Protein AF-A0AAD9MH66-F1 (afdb_monomer_lite)

Organism: Prototheca wickerhamii (NCBI:txid3111)

Foldseek 3Di:
DDDDDDDDDDDDDDDPDPPPPPPPPDDDDDPVLAPCPDPCNVDVVVVDDHPVSRVVVVVVVVPDDDDDDDDDDDDDDDPDPPDPPDPPPDVLVVLQVVQADPQLAGEDLVCLVSLLVLLVPPPDPVSLVSSLVRLLRYDQSSLASNLVVVSVQSLLVQLLVCVVVLVAVSLVSSLSSLVSHPHAPVNVVVGCNLVSLVVQLVDPSYDVVSNVSSVVSNVVVVVRVVVPDDDPPPPVVVVVVVVVDPDDPPPPVVVPVPPD

Secondary structure (DSSP, 8-state):
------------------------SS----STT--SSSHHHH-GGG----HHHHHHHHHHHTS--------------PPP----------HHHHHHHTT--TTSS---GGGHHHHHHHHHH--SHHHHHHHHHHHHHS-HHHHHHHHHTTHHHHHHHHHHHHHHTT-HHHHHHHHHHHHHS---HHHHHHSSHHHHHHHHTT-TTS-HHHHHHHHHHHHHHHHHHHTTSPPPPTTHHHHHHHTTS-TT-TTTSTTTTT--

Sequence (260 aa):
MGQRSASPSDSDQEGSRPTKKRTSSFPRISRSERCGECVNCLNPQRKKACLKARSRLAALQGGEAAGQADGEVASAAAPTPVAPAAPQPDPFVGTLQTILSGSGGVTSERHAPSLLRLLQTASTLAHRSALLTVLQLSVPAVLQAVVRGGGANHLEKWLAEAVAGVRQRLVTKLLAVLARMPITLSTLRSTELGKVVGRLRKNAAFEPAVHESAKSLVAAWKLMVDASAPPAPYVDIIERFCSSIGAGCFAQCAAWCTTH

InterPro domains:
  IPR017923 Transcription factor IIS, N-terminal [PF08711] (173-225)
  IPR017923 Transcription factor IIS, N-terminal [PS51319] (153-228)
  IPR035441 TFIIS/LEDGF domain superfamily [G3DSA:1.20.930.10] (152-233)
  IPR035441 TFIIS/LEDGF domain superfamily [SSF47676] (143-231)

Radius of gyration: 35.49 Å; chains: 1; bounding box: 77×113×92 Å

pLDDT: mean 77.62, std 22.57, range [31.73, 98.5]

Structure (mmCIF, N/CA/C/O backbone):
data_AF-A0AAD9MH66-F1
#
_entry.id   A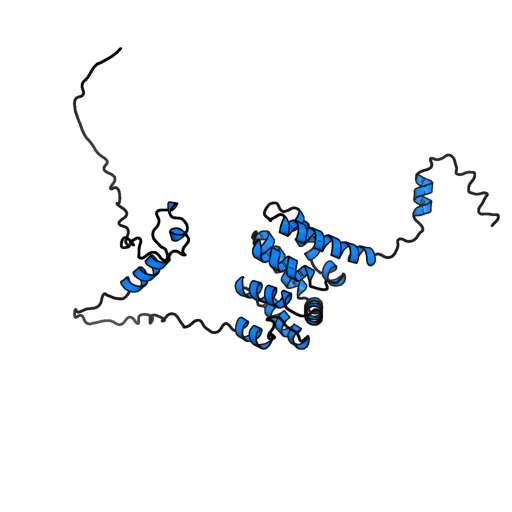F-A0AAD9MH66-F1
#
loop_
_atom_site.group_PDB
_atom_site.id
_atom_site.type_symbol
_atom_site.label_atom_id
_atom_site.label_alt_id
_atom_site.label_comp_id
_atom_site.label_asym_id
_atom_site.label_entity_id
_atom_site.label_seq_id
_atom_site.pdbx_PDB_ins_code
_atom_site.Cartn_x
_atom_site.Cartn_y
_atom_site.Cartn_z
_atom_site.occupancy
_atom_site.B_iso_or_equiv
_atom_site.auth_seq_id
_atom_site.auth_comp_id
_atom_site.auth_asym_id
_atom_site.auth_atom_id
_atom_site.pdbx_PDB_model_num
ATOM 1 N N . MET A 1 1 ? 43.255 64.545 -1.411 1.00 45.00 1 MET A N 1
ATOM 2 C CA . MET A 1 1 ? 43.155 65.501 -0.287 1.00 45.00 1 MET A CA 1
ATOM 3 C C . MET A 1 1 ? 42.014 66.453 -0.592 1.00 45.00 1 MET A C 1
ATOM 5 O O . MET A 1 1 ? 42.054 67.083 -1.636 1.00 45.00 1 MET A O 1
ATOM 9 N N . GLY A 1 2 ? 40.990 66.509 0.254 1.00 37.12 2 GLY A N 1
ATOM 10 C CA . GLY A 1 2 ? 39.846 67.397 0.051 1.00 37.12 2 GLY A CA 1
ATOM 11 C C . GLY A 1 2 ? 38.952 67.408 1.282 1.00 37.12 2 GLY A C 1
ATOM 12 O O . GLY A 1 2 ? 38.046 66.594 1.394 1.00 37.12 2 GLY A O 1
ATOM 13 N N . GLN A 1 3 ? 39.262 68.298 2.223 1.00 42.78 3 GLN A N 1
ATOM 14 C CA . GLN A 1 3 ? 38.328 68.737 3.257 1.00 42.78 3 GLN A CA 1
ATOM 15 C C . GLN A 1 3 ? 37.413 69.809 2.654 1.00 42.78 3 GLN A C 1
ATOM 17 O O . GLN A 1 3 ? 37.920 70.678 1.944 1.00 42.78 3 GLN A O 1
ATOM 22 N N . ARG A 1 4 ? 36.124 69.823 3.018 1.00 33.69 4 ARG A N 1
ATOM 23 C CA . ARG A 1 4 ? 35.460 71.021 3.563 1.00 33.69 4 ARG A CA 1
ATOM 24 C C . ARG A 1 4 ? 34.041 70.729 4.051 1.00 33.69 4 ARG A C 1
ATOM 26 O O . ARG A 1 4 ? 33.312 69.919 3.493 1.00 33.69 4 ARG A O 1
ATOM 33 N N . SER A 1 5 ? 33.750 71.405 5.149 1.00 44.03 5 SER A N 1
ATOM 34 C CA . SER A 1 5 ? 32.593 71.330 6.028 1.00 44.03 5 SER A CA 1
ATOM 35 C C . SER A 1 5 ? 31.357 72.079 5.511 1.00 44.03 5 SER A C 1
ATOM 37 O O . SER A 1 5 ? 31.462 72.895 4.599 1.00 44.03 5 SER A O 1
ATOM 39 N N . ALA A 1 6 ? 30.275 71.890 6.279 1.00 33.88 6 ALA A N 1
ATOM 40 C CA . ALA A 1 6 ? 29.158 72.803 6.568 1.00 33.88 6 ALA A CA 1
ATOM 41 C C . ALA A 1 6 ? 27.837 72.593 5.801 1.00 33.88 6 ALA A C 1
ATOM 43 O O . ALA A 1 6 ? 27.701 72.911 4.626 1.00 33.88 6 ALA A O 1
ATOM 44 N N . SER A 1 7 ? 26.837 72.123 6.557 1.00 39.25 7 SER A N 1
ATOM 45 C CA . SER A 1 7 ? 25.407 72.426 6.380 1.00 39.25 7 SER A CA 1
ATOM 46 C C . SER A 1 7 ? 25.141 73.916 6.667 1.00 39.25 7 SER A C 1
ATOM 48 O O . SER A 1 7 ? 25.956 74.533 7.362 1.00 39.25 7 SER A O 1
ATOM 50 N N . PRO A 1 8 ? 24.024 74.503 6.187 1.00 46.34 8 PRO A N 1
ATOM 51 C CA . PRO A 1 8 ? 22.792 74.488 7.002 1.00 46.34 8 PRO A CA 1
ATOM 52 C C . PRO A 1 8 ? 21.449 74.507 6.219 1.00 46.34 8 PRO A C 1
ATOM 54 O O . PRO A 1 8 ? 21.434 74.887 5.057 1.00 46.34 8 PRO A O 1
ATOM 57 N N . SER A 1 9 ? 20.366 74.122 6.927 1.00 36.19 9 SER A N 1
ATOM 58 C CA . SER A 1 9 ? 18.991 74.701 6.949 1.00 36.19 9 SER A CA 1
ATOM 59 C C . SER A 1 9 ? 18.214 74.889 5.625 1.00 36.19 9 SER A C 1
ATOM 61 O O . SER A 1 9 ? 18.760 75.379 4.655 1.00 36.19 9 SER A O 1
ATOM 63 N N . ASP A 1 10 ? 16.910 74.654 5.470 1.00 33.81 10 ASP A N 1
ATOM 64 C CA . ASP A 1 10 ? 15.747 74.344 6.316 1.00 33.81 10 ASP A CA 1
ATOM 65 C C . ASP A 1 10 ? 14.559 74.078 5.339 1.00 33.81 10 ASP A C 1
ATOM 67 O O . ASP A 1 10 ? 14.721 74.242 4.128 1.00 33.81 10 ASP A O 1
ATOM 71 N N . SER A 1 11 ? 13.379 73.745 5.873 1.00 38.03 11 SER A N 1
ATOM 72 C CA . SER A 1 11 ? 12.045 73.860 5.251 1.00 38.03 11 SER A CA 1
ATOM 73 C C . SER A 1 11 ? 11.421 72.597 4.628 1.00 38.03 11 SER A C 1
ATOM 75 O O . SER A 1 11 ? 11.428 72.369 3.423 1.00 38.03 11 SER A O 1
ATOM 77 N N . ASP A 1 12 ? 10.847 71.808 5.541 1.00 36.88 12 ASP A N 1
ATOM 78 C CA . ASP A 1 12 ? 9.400 71.565 5.690 1.00 36.88 12 ASP A CA 1
ATOM 79 C C . ASP A 1 12 ? 8.555 70.811 4.643 1.00 36.88 12 ASP A C 1
ATOM 81 O O . ASP A 1 12 ? 8.601 71.041 3.439 1.00 36.88 12 ASP A O 1
ATOM 85 N N . GLN A 1 13 ? 7.628 70.035 5.231 1.00 42.72 13 GLN A N 1
ATOM 86 C CA . GLN A 1 13 ? 6.416 69.396 4.692 1.00 42.72 13 GLN A CA 1
ATOM 87 C C . GLN A 1 13 ? 6.596 68.117 3.862 1.00 42.72 13 GLN A C 1
ATOM 89 O O . GLN A 1 13 ? 7.453 67.997 3.003 1.00 42.72 13 GLN A O 1
ATOM 94 N N . GLU A 1 14 ? 5.752 67.097 3.964 1.00 37.72 14 GLU A N 1
ATOM 95 C CA . GLU A 1 14 ? 4.670 66.725 4.880 1.00 37.72 14 GLU A CA 1
ATOM 96 C C . GLU A 1 14 ? 4.330 65.297 4.420 1.00 37.72 14 GLU A C 1
ATOM 98 O O . GLU A 1 14 ? 4.110 65.052 3.233 1.00 37.72 14 GLU A O 1
ATOM 103 N N . GLY A 1 15 ? 4.348 64.316 5.320 1.00 36.22 15 GLY A N 1
ATOM 104 C CA . GLY A 1 15 ? 4.050 62.939 4.925 1.00 36.22 15 GLY A CA 1
ATOM 105 C C . GLY A 1 15 ? 4.382 61.883 5.966 1.00 36.22 15 GLY A C 1
ATOM 106 O O . GLY A 1 15 ? 4.839 60.795 5.610 1.00 36.22 15 GLY A O 1
ATOM 107 N N . SER A 1 16 ? 4.168 62.176 7.251 1.00 40.84 16 SER A N 1
ATOM 108 C CA . SER A 1 16 ? 4.244 61.171 8.316 1.00 40.84 16 SER A CA 1
ATOM 109 C C . SER A 1 16 ? 3.171 60.101 8.104 1.00 40.84 16 SER A C 1
ATOM 111 O O . SER A 1 16 ? 2.066 60.171 8.637 1.00 40.84 16 SER A O 1
ATOM 113 N N . ARG A 1 17 ? 3.496 59.062 7.325 1.00 49.12 17 ARG A N 1
ATOM 114 C CA . ARG A 1 17 ? 2.746 57.803 7.341 1.00 49.12 17 ARG A CA 1
ATOM 115 C C . ARG A 1 17 ? 2.862 57.222 8.751 1.00 49.12 17 ARG A C 1
ATOM 117 O O . ARG A 1 17 ? 3.983 56.938 9.179 1.00 49.12 17 ARG A O 1
ATOM 124 N N . PRO A 1 18 ? 1.751 56.980 9.468 1.00 45.00 18 PRO A N 1
ATOM 125 C CA . PRO A 1 18 ? 1.818 56.342 10.769 1.00 45.00 18 PRO A CA 1
ATOM 126 C C . PRO A 1 18 ? 2.385 54.935 10.576 1.00 45.00 18 PRO A C 1
ATOM 128 O O . PRO A 1 18 ? 1.736 54.039 10.026 1.00 45.00 18 PRO A O 1
ATOM 131 N N . THR A 1 19 ? 3.627 54.731 11.013 1.00 50.88 19 THR A N 1
ATOM 132 C CA . THR A 1 19 ? 4.203 53.400 11.158 1.00 50.88 19 THR A CA 1
ATOM 133 C C . THR A 1 19 ? 3.403 52.711 12.251 1.00 50.88 19 THR A C 1
ATOM 135 O O . THR A 1 19 ? 3.636 52.905 13.442 1.00 50.88 19 THR A O 1
ATOM 138 N N . LYS A 1 20 ? 2.397 51.930 11.839 1.00 53.31 20 LYS A N 1
ATOM 139 C CA . LYS A 1 20 ? 1.625 51.058 12.725 1.00 53.31 20 LYS A CA 1
ATOM 140 C C . LYS A 1 20 ? 2.616 50.121 13.415 1.00 53.31 20 LYS A C 1
ATOM 142 O O . LYS A 1 20 ? 2.977 49.078 12.867 1.00 53.31 20 LYS A O 1
ATOM 147 N N . LYS A 1 21 ? 3.084 50.504 14.609 1.00 51.59 21 LYS A N 1
ATOM 148 C CA . LYS A 1 21 ? 3.777 49.608 15.534 1.00 51.59 21 LYS A CA 1
ATOM 149 C C . LYS A 1 21 ? 2.823 48.440 15.727 1.00 51.59 21 LYS A C 1
ATOM 151 O O . LYS A 1 21 ? 1.772 48.603 16.335 1.00 51.59 21 LYS A O 1
ATOM 156 N N . ARG A 1 22 ? 3.150 47.288 15.133 1.00 55.91 22 ARG A N 1
ATOM 157 C CA . ARG A 1 22 ? 2.421 46.036 15.347 1.00 55.91 22 ARG A CA 1
ATOM 158 C C . ARG A 1 22 ? 2.585 45.688 16.818 1.00 55.91 22 ARG A C 1
ATOM 160 O O . ARG A 1 22 ? 3.537 45.007 17.188 1.00 55.91 22 ARG A O 1
ATOM 167 N N . THR A 1 23 ? 1.683 46.193 17.646 1.00 50.62 23 THR A N 1
ATOM 168 C CA . THR A 1 23 ? 1.491 45.751 19.016 1.00 50.62 23 THR A CA 1
ATOM 169 C C . THR A 1 23 ? 1.223 44.260 18.930 1.00 50.62 23 THR A C 1
ATOM 171 O O . THR A 1 23 ? 0.213 43.807 18.389 1.00 50.62 23 THR A O 1
ATOM 174 N N . SER A 1 24 ? 2.203 43.458 19.347 1.00 58.41 24 SER A N 1
ATOM 175 C CA . SER A 1 24 ? 2.002 42.025 19.440 1.00 58.41 24 SER A CA 1
ATOM 176 C C . SER A 1 24 ? 0.966 41.819 20.531 1.00 58.41 24 SER A C 1
ATOM 178 O O . SER A 1 24 ? 1.279 41.979 21.705 1.00 58.41 24 SER A O 1
ATOM 180 N N . SER A 1 25 ? -0.249 41.446 20.136 1.00 61.84 25 SER A N 1
ATOM 181 C CA . SER A 1 25 ? -1.378 41.149 21.029 1.00 61.84 25 SER A CA 1
ATOM 182 C C . SER A 1 25 ? -1.106 40.015 22.032 1.00 61.84 25 SER A C 1
ATOM 184 O O . SER A 1 25 ? -2.000 39.601 22.755 1.00 61.84 25 SER A O 1
ATOM 186 N N . PHE A 1 26 ? 0.116 39.478 22.049 1.00 60.44 26 PHE A N 1
ATOM 187 C CA . PHE A 1 26 ? 0.537 38.369 22.882 1.00 60.44 26 PHE A CA 1
ATOM 188 C C . PHE A 1 26 ? 1.694 38.803 23.785 1.00 60.44 26 PHE A C 1
ATOM 190 O O . PHE A 1 26 ? 2.673 39.360 23.270 1.00 60.44 26 PHE A O 1
ATOM 197 N N . PRO A 1 27 ? 1.620 38.496 25.091 1.00 71.44 27 PRO A N 1
ATOM 198 C CA . PRO A 1 27 ? 2.716 38.693 26.028 1.00 71.44 27 PRO A CA 1
ATOM 199 C C . PRO A 1 27 ? 4.022 38.057 25.538 1.00 71.44 27 PRO A C 1
ATOM 201 O O . PRO A 1 27 ? 4.036 37.031 24.845 1.00 71.44 27 PRO A O 1
ATOM 204 N N . ARG A 1 28 ? 5.149 38.677 25.892 1.00 75.75 28 ARG A N 1
ATOM 205 C CA . ARG A 1 28 ? 6.478 38.202 25.502 1.00 75.75 28 ARG A CA 1
ATOM 206 C C . ARG A 1 28 ? 6.828 36.936 26.290 1.00 75.75 28 ARG A C 1
ATOM 208 O O . ARG A 1 28 ? 7.219 37.023 27.443 1.00 75.75 28 ARG A O 1
ATOM 215 N N . ILE A 1 29 ? 6.740 35.778 25.635 1.00 79.69 29 ILE A N 1
ATOM 216 C CA . ILE A 1 29 ? 7.087 34.472 26.223 1.00 79.69 29 ILE A CA 1
ATOM 217 C C . ILE A 1 29 ? 8.590 34.416 26.534 1.00 79.69 29 ILE A C 1
ATOM 219 O O . ILE A 1 29 ? 9.429 34.571 25.628 1.00 79.69 29 ILE A O 1
ATOM 223 N N . SER A 1 30 ? 8.922 34.176 27.803 1.00 79.19 30 SER A N 1
ATOM 224 C CA . SER A 1 30 ? 10.301 34.065 28.290 1.00 79.19 30 SER A CA 1
ATOM 225 C C . SER A 1 30 ? 10.981 32.784 27.768 1.00 79.19 30 SER A C 1
ATOM 227 O O . SER A 1 30 ? 10.393 31.997 27.021 1.00 79.19 30 SER A O 1
ATOM 229 N N . ARG A 1 31 ? 12.275 32.572 28.050 1.00 75.88 31 ARG A N 1
ATOM 230 C CA . ARG A 1 31 ? 12.994 31.373 27.564 1.00 75.88 31 ARG A CA 1
ATOM 231 C C . ARG A 1 31 ? 12.586 30.107 28.327 1.00 75.88 31 ARG A C 1
ATOM 233 O O . ARG A 1 31 ? 12.516 29.053 27.702 1.00 75.88 31 ARG A O 1
ATOM 240 N N . SER A 1 32 ? 12.294 30.231 29.620 1.00 78.94 32 SER A N 1
ATOM 241 C CA . SER A 1 32 ? 11.861 29.145 30.509 1.00 78.94 32 SER A CA 1
ATOM 242 C C . SER A 1 32 ? 10.459 28.624 30.181 1.00 78.94 32 SER A C 1
ATOM 244 O O . SER A 1 32 ? 10.181 27.449 30.372 1.00 78.94 32 SER A O 1
ATOM 246 N N . GLU A 1 33 ? 9.591 29.451 29.600 1.00 78.62 33 GLU A N 1
ATOM 247 C CA . GLU A 1 33 ? 8.211 29.081 29.230 1.00 78.62 33 GLU A CA 1
ATOM 248 C C . GLU A 1 33 ? 8.094 28.381 27.861 1.00 78.62 33 GLU A C 1
ATOM 250 O O . GLU A 1 33 ? 7.000 28.121 27.343 1.00 78.62 33 GLU A O 1
ATOM 255 N N . ARG A 1 34 ? 9.223 28.096 27.208 1.00 85.69 34 ARG A N 1
ATOM 256 C CA . ARG A 1 34 ? 9.246 27.474 25.881 1.00 85.69 34 ARG A CA 1
ATOM 257 C C . ARG A 1 34 ? 9.134 25.963 26.002 1.00 85.69 34 ARG A C 1
ATOM 259 O O . ARG A 1 34 ? 9.791 25.340 26.817 1.00 85.69 34 ARG A O 1
ATOM 266 N N . CYS A 1 35 ? 8.366 25.357 25.102 1.00 87.25 35 CYS A N 1
ATOM 267 C CA . CYS A 1 35 ? 8.113 23.916 25.138 1.00 87.25 35 CYS A CA 1
ATOM 268 C C . CYS A 1 35 ? 9.275 23.030 24.662 1.00 87.25 35 CYS A C 1
ATOM 270 O O . CYS A 1 35 ? 9.144 21.819 24.732 1.00 87.25 35 CYS A O 1
ATOM 272 N N . GLY A 1 36 ? 10.340 23.588 24.076 1.00 84.81 36 GLY A N 1
ATOM 273 C CA . GLY A 1 36 ? 11.461 22.815 23.515 1.00 84.81 36 GLY A CA 1
ATOM 274 C C . GLY A 1 36 ? 11.155 22.022 22.233 1.00 84.81 36 GLY A C 1
ATOM 275 O O . GLY A 1 36 ? 12.045 21.832 21.420 1.00 84.81 36 GLY A O 1
ATOM 276 N N . GLU A 1 37 ? 9.899 21.647 21.986 1.00 86.94 37 GLU A N 1
ATOM 277 C CA . GLU A 1 37 ? 9.534 20.653 20.962 1.00 86.94 37 GLU A CA 1
ATOM 278 C C . GLU A 1 37 ? 8.905 21.230 19.684 1.00 86.94 37 GLU A C 1
ATOM 280 O O . GLU A 1 37 ? 8.797 20.544 18.671 1.00 86.94 37 GLU A O 1
ATOM 285 N N . CYS A 1 38 ? 8.413 22.473 19.699 1.00 88.25 38 CYS A N 1
ATOM 286 C CA . CYS A 1 38 ? 7.754 23.038 18.515 1.00 88.25 38 CYS A CA 1
ATOM 287 C C . CYS A 1 38 ? 8.767 23.516 17.461 1.00 88.25 38 CYS A C 1
ATOM 289 O O . CYS A 1 38 ? 9.896 23.863 17.793 1.00 88.25 38 CYS A O 1
ATOM 291 N N . VAL A 1 39 ? 8.335 23.660 16.202 1.00 86.94 39 VAL A N 1
ATOM 292 C CA . VAL A 1 39 ? 9.181 24.123 15.077 1.00 86.94 39 VAL A CA 1
ATOM 293 C C . VAL A 1 39 ? 9.903 25.453 15.368 1.00 86.94 39 VAL A C 1
ATOM 295 O O . VAL A 1 39 ? 11.026 25.656 14.914 1.00 86.94 39 VAL A O 1
ATOM 298 N N . ASN A 1 40 ? 9.299 26.351 16.157 1.00 86.75 40 ASN A N 1
ATOM 299 C CA . ASN A 1 40 ? 9.925 27.622 16.555 1.00 86.75 40 ASN A CA 1
ATOM 300 C C . ASN A 1 40 ? 10.914 27.478 17.730 1.00 86.75 40 ASN A C 1
ATOM 302 O O . ASN A 1 40 ? 11.764 28.342 17.914 1.00 86.75 40 ASN A O 1
ATOM 306 N N . CYS A 1 41 ? 10.796 26.421 18.538 1.00 84.56 41 CYS A N 1
ATOM 307 C CA . CYS A 1 41 ? 11.729 26.102 19.623 1.00 84.56 41 CYS A CA 1
ATOM 308 C C . CYS A 1 41 ? 12.926 25.292 19.116 1.00 84.56 41 CYS A C 1
ATOM 310 O O . CYS A 1 41 ? 14.047 25.570 19.524 1.00 84.56 41 CYS A O 1
ATOM 312 N N . LEU A 1 42 ? 12.689 24.366 18.184 1.00 86.81 42 LEU A N 1
ATOM 313 C CA . LEU A 1 42 ? 13.720 23.557 17.530 1.00 86.81 42 LEU A CA 1
ATOM 314 C C . LEU A 1 42 ? 14.591 24.370 16.559 1.00 86.81 42 LEU A C 1
ATOM 316 O O . LEU A 1 42 ? 15.666 23.923 16.176 1.00 86.81 42 LEU A O 1
ATOM 320 N N . ASN A 1 43 ? 14.144 25.565 16.156 1.00 81.44 43 ASN A N 1
ATOM 321 C CA . ASN A 1 43 ? 14.892 26.450 15.269 1.00 81.44 43 ASN A CA 1
ATOM 322 C C . ASN A 1 43 ? 14.981 27.885 15.843 1.00 81.44 43 ASN A C 1
ATOM 324 O O . ASN A 1 43 ? 14.126 28.730 15.542 1.00 81.44 43 ASN A O 1
ATOM 328 N N . PRO A 1 44 ? 16.020 28.189 16.650 1.00 71.31 44 PRO A N 1
ATOM 329 C CA . PRO A 1 44 ? 16.165 29.477 17.333 1.00 71.31 44 PRO A CA 1
ATOM 330 C C . PRO A 1 44 ? 16.428 30.664 16.389 1.00 71.31 44 PRO A C 1
ATOM 332 O O . PRO A 1 44 ? 16.181 31.809 16.774 1.00 71.31 44 PRO A O 1
ATOM 335 N N . GLN A 1 45 ? 16.843 30.428 15.138 1.00 73.81 45 GLN A N 1
ATOM 336 C CA . GLN A 1 45 ? 17.063 31.494 14.151 1.00 73.81 45 GLN A CA 1
ATOM 337 C C . GLN A 1 45 ? 15.761 32.147 13.669 1.00 73.81 45 GLN A C 1
ATOM 339 O O . GLN A 1 45 ? 15.776 33.282 13.194 1.00 73.81 45 GLN A O 1
ATOM 344 N N . ARG A 1 46 ? 14.606 31.485 13.835 1.00 74.69 46 ARG A N 1
ATOM 345 C CA . ARG A 1 46 ? 13.315 31.997 13.348 1.00 74.69 46 ARG A CA 1
ATOM 346 C C . ARG A 1 46 ? 12.783 33.202 14.130 1.00 74.69 46 ARG A C 1
ATOM 348 O O . ARG A 1 46 ? 11.786 33.766 13.694 1.00 74.69 46 ARG A O 1
ATOM 355 N N . LYS A 1 47 ? 13.399 33.586 15.265 1.00 71.69 47 LYS A N 1
ATOM 356 C CA . LYS A 1 47 ? 13.018 34.730 16.136 1.00 71.69 47 LYS A CA 1
ATOM 357 C C . LYS A 1 47 ? 11.499 34.843 16.403 1.00 71.69 47 LYS A C 1
ATOM 359 O O . LYS A 1 47 ? 10.983 35.924 16.672 1.00 71.69 47 LYS A O 1
ATOM 364 N N . LYS A 1 48 ? 10.770 33.721 16.340 1.00 81.75 48 LYS A N 1
ATOM 365 C CA . LYS A 1 48 ? 9.319 33.620 16.557 1.00 81.75 48 LYS A CA 1
ATOM 366 C C . LYS A 1 48 ? 9.036 33.021 17.933 1.00 81.75 48 LYS A C 1
ATOM 368 O O . LYS A 1 48 ? 9.800 32.199 18.436 1.00 81.75 48 LYS A O 1
ATOM 373 N N . ALA A 1 49 ? 7.923 33.430 18.537 1.00 81.19 49 ALA A N 1
ATOM 374 C CA . ALA A 1 49 ? 7.487 32.914 19.831 1.00 81.19 49 ALA A CA 1
ATOM 375 C C . ALA A 1 49 ? 7.067 31.430 19.757 1.00 81.19 49 ALA A C 1
ATOM 377 O O . ALA A 1 49 ? 6.686 30.921 18.696 1.00 81.19 49 ALA A O 1
ATOM 378 N N . CYS A 1 50 ? 7.139 30.739 20.897 1.00 86.75 50 CYS A N 1
ATOM 379 C CA . CYS A 1 50 ? 6.764 29.331 21.042 1.00 86.75 50 CYS A CA 1
ATOM 380 C C . CYS A 1 50 ? 5.281 29.118 20.691 1.00 86.75 50 CYS A C 1
ATOM 382 O O . CYS A 1 50 ? 4.409 29.764 21.269 1.00 86.75 50 CYS A O 1
ATOM 384 N N . LEU A 1 51 ? 4.987 28.197 19.765 1.00 85.50 51 LEU A N 1
ATOM 385 C CA . LEU A 1 51 ? 3.616 27.954 19.294 1.00 85.50 51 LEU A CA 1
ATOM 386 C C . LEU A 1 51 ? 2.732 27.366 20.398 1.00 85.50 51 LEU A C 1
ATOM 388 O O . LEU A 1 51 ? 1.642 27.873 20.633 1.00 85.50 51 LEU A O 1
ATOM 392 N N . LYS A 1 52 ? 3.239 26.366 21.131 1.00 86.88 52 LYS A N 1
ATOM 393 C CA . LYS A 1 52 ? 2.497 25.736 22.235 1.00 86.88 52 LYS A CA 1
ATOM 394 C C . LYS A 1 52 ? 2.198 26.727 23.368 1.00 86.88 52 LYS A C 1
ATOM 396 O O . LYS A 1 52 ? 1.107 26.707 23.921 1.00 86.88 52 LYS A O 1
ATOM 401 N N . ALA A 1 53 ? 3.137 27.619 23.689 1.00 84.69 53 ALA A N 1
ATOM 402 C CA . ALA A 1 53 ? 2.927 28.637 24.720 1.00 84.69 53 ALA A CA 1
ATOM 403 C C . ALA A 1 53 ? 1.885 29.685 24.291 1.00 84.69 53 ALA A C 1
ATOM 405 O O . ALA A 1 53 ? 1.059 30.082 25.105 1.00 84.69 53 ALA A O 1
ATOM 406 N N . ARG A 1 54 ? 1.846 30.069 23.003 1.00 82.88 54 ARG A N 1
ATOM 407 C CA . ARG A 1 54 ? 0.772 30.934 22.479 1.00 82.88 54 ARG A CA 1
ATOM 408 C C . ARG A 1 54 ? -0.599 30.277 22.597 1.00 82.88 54 ARG A C 1
ATOM 410 O O . ARG A 1 54 ? -1.540 30.959 22.972 1.00 82.88 54 ARG A O 1
ATOM 417 N N . SER A 1 55 ? -0.706 28.976 22.322 1.00 82.88 55 SER A N 1
ATOM 418 C CA . SER A 1 55 ? -1.963 28.239 22.495 1.00 82.88 55 SER A CA 1
ATOM 419 C C . SER A 1 55 ? -2.423 28.207 23.956 1.00 82.88 55 SER A C 1
ATOM 421 O O . SER A 1 55 ? -3.604 28.394 24.213 1.00 82.88 55 SER A O 1
ATOM 423 N N . ARG A 1 56 ? -1.499 28.039 24.914 1.00 83.94 56 ARG A N 1
ATOM 424 C CA . ARG A 1 56 ? -1.816 28.075 26.355 1.00 83.94 56 ARG A CA 1
ATOM 425 C C . ARG A 1 56 ? -2.282 29.459 26.815 1.00 83.94 56 ARG A C 1
ATOM 427 O O . ARG A 1 56 ? -3.290 29.558 27.496 1.00 83.94 56 ARG A O 1
ATOM 434 N N . LEU A 1 57 ? -1.587 30.523 26.406 1.00 76.69 57 LEU A N 1
ATOM 435 C CA . LEU A 1 57 ? -1.970 31.895 26.762 1.00 76.69 57 LEU A CA 1
ATOM 436 C C . LEU A 1 57 ? -3.289 32.324 26.107 1.00 76.69 57 LEU A C 1
ATOM 438 O O . LEU A 1 57 ? -4.089 32.991 26.748 1.00 76.69 57 LEU A O 1
ATOM 442 N N . ALA A 1 58 ? -3.540 31.908 24.863 1.00 77.31 58 ALA A N 1
ATOM 443 C CA . ALA A 1 58 ? -4.814 32.162 24.193 1.00 77.31 58 ALA A CA 1
ATOM 444 C C . ALA A 1 58 ? -5.988 31.455 24.890 1.00 77.31 58 ALA A C 1
ATOM 446 O O . ALA A 1 58 ? -7.080 32.007 24.940 1.00 77.31 58 ALA A O 1
ATOM 447 N N . ALA A 1 59 ? -5.759 30.262 25.450 1.00 76.44 59 ALA A N 1
ATOM 448 C CA . ALA A 1 59 ? -6.771 29.543 26.220 1.00 76.44 59 ALA A CA 1
ATOM 449 C C . ALA A 1 59 ? -7.079 30.221 27.569 1.00 76.44 59 ALA A C 1
ATOM 451 O O . ALA A 1 59 ? -8.230 30.229 27.984 1.00 76.44 59 ALA A O 1
ATOM 452 N N . LEU A 1 60 ? -6.076 30.816 28.226 1.00 69.44 60 LEU A N 1
ATOM 453 C CA . LEU A 1 60 ? -6.254 31.520 29.504 1.00 69.44 60 LEU A CA 1
ATOM 454 C C . LEU A 1 60 ? -6.910 32.901 29.331 1.00 69.44 60 LEU A C 1
ATOM 456 O O . LEU A 1 60 ? -7.791 33.263 30.099 1.00 69.44 60 LEU A O 1
ATOM 460 N N . GLN A 1 61 ? -6.552 33.652 28.284 1.00 66.12 61 GLN A N 1
ATOM 461 C CA . GLN A 1 61 ? -7.120 34.987 28.029 1.00 66.12 61 GLN A CA 1
ATOM 462 C C . GLN A 1 61 ? -8.598 34.972 27.598 1.00 66.12 61 GLN A C 1
ATOM 464 O O . GLN A 1 61 ? -9.237 36.019 27.603 1.00 66.12 61 GLN A O 1
ATOM 469 N N . GLY A 1 62 ? -9.151 33.812 27.233 1.00 57.62 62 GLY A N 1
ATOM 470 C CA . GLY A 1 62 ? -10.574 33.657 26.914 1.00 57.62 62 GLY A CA 1
ATOM 471 C C . GLY A 1 62 ? -11.483 33.405 28.123 1.00 57.62 62 GLY A C 1
ATOM 472 O O . GLY A 1 62 ? -12.676 33.208 27.916 1.00 57.62 62 GLY A O 1
ATOM 473 N N . GLY A 1 63 ? -10.942 33.359 29.351 1.00 52.09 63 GLY A N 1
ATOM 474 C CA . GLY A 1 63 ? -11.667 32.913 30.550 1.00 52.09 63 GLY A CA 1
ATOM 475 C C . GLY A 1 63 ? -11.931 33.959 31.640 1.00 52.09 63 GLY A C 1
ATOM 476 O O . GLY A 1 63 ? -12.637 33.642 32.590 1.00 52.09 63 GLY A O 1
ATOM 477 N N . GLU A 1 64 ? -11.410 35.185 31.542 1.00 44.12 64 GLU A N 1
ATOM 478 C CA . GLU A 1 64 ? -11.484 36.169 32.638 1.00 44.12 64 GLU A CA 1
ATOM 479 C C . GLU A 1 64 ? -11.916 37.555 32.135 1.00 44.12 64 GLU A C 1
ATOM 481 O O . GLU A 1 64 ? -11.101 38.450 31.931 1.00 44.12 64 GLU A O 1
ATOM 486 N N . ALA A 1 65 ? -13.222 37.729 31.921 1.00 46.41 65 ALA A N 1
ATOM 487 C CA . ALA A 1 65 ? -13.876 39.039 31.855 1.00 46.41 65 ALA A CA 1
ATOM 488 C C . ALA A 1 65 ? -15.381 38.897 32.150 1.00 46.41 65 ALA A C 1
ATOM 490 O O . ALA A 1 65 ? -16.199 38.948 31.237 1.00 46.41 65 ALA A O 1
ATOM 491 N N . ALA A 1 66 ? -15.755 38.689 33.416 1.00 37.97 66 ALA A N 1
ATOM 492 C CA . ALA A 1 66 ? -17.131 38.906 33.873 1.00 37.97 66 ALA A CA 1
ATOM 493 C C . ALA A 1 66 ? -17.183 39.127 35.394 1.00 37.97 66 ALA A C 1
ATOM 495 O O . ALA A 1 66 ? -17.297 38.184 36.172 1.00 37.97 66 ALA A O 1
ATOM 496 N N . GLY A 1 67 ? -17.110 40.395 35.796 1.00 31.73 67 GLY A N 1
ATOM 497 C CA . GLY A 1 67 ? -17.503 40.887 37.113 1.00 31.73 67 GLY A CA 1
ATOM 498 C C . GLY A 1 67 ? -18.259 42.209 36.952 1.00 31.73 67 GLY A C 1
ATOM 499 O O . GLY A 1 67 ? -17.658 43.191 36.535 1.00 31.73 67 GLY A O 1
ATOM 500 N N . GLN A 1 68 ? -19.560 42.159 37.264 1.00 35.81 68 GLN A N 1
ATOM 501 C CA . GLN A 1 68 ? -20.535 43.225 37.571 1.00 35.81 68 GLN A CA 1
ATOM 502 C C . GLN A 1 68 ? -20.747 44.426 36.612 1.00 35.81 68 GLN A C 1
ATOM 504 O O . GLN A 1 68 ? -19.934 45.344 36.572 1.00 35.81 68 GLN A O 1
ATOM 509 N N . ALA A 1 69 ? -21.937 44.493 35.991 1.00 34.69 69 ALA A N 1
ATOM 510 C CA . ALA A 1 69 ? -22.844 45.658 36.017 1.00 34.69 69 ALA A CA 1
ATOM 511 C C . ALA A 1 69 ? -24.220 45.307 35.402 1.00 34.69 69 ALA A C 1
ATOM 513 O O . ALA A 1 69 ? -24.295 44.608 34.393 1.00 34.69 69 ALA A O 1
ATOM 514 N N . ASP A 1 70 ? -25.274 45.793 36.057 1.00 40.94 70 ASP A N 1
ATOM 515 C CA . ASP A 1 70 ? -26.709 45.721 35.761 1.00 40.94 70 ASP A CA 1
ATOM 516 C C . ASP A 1 70 ? -27.138 46.069 34.321 1.00 40.94 70 ASP A C 1
ATOM 518 O O . ASP A 1 70 ? -26.543 46.926 33.668 1.00 40.94 70 ASP A O 1
ATOM 522 N N . GLY A 1 71 ? -28.254 45.482 33.866 1.00 33.22 71 GLY A N 1
ATOM 523 C CA . GLY A 1 71 ? -28.968 45.950 32.673 1.00 33.22 71 GLY A CA 1
ATOM 524 C C . GLY A 1 71 ? -29.903 44.917 32.044 1.00 33.22 71 GLY A C 1
ATOM 525 O O . GLY A 1 71 ? -29.463 43.916 31.491 1.00 33.22 71 GLY A O 1
ATOM 526 N N . GLU A 1 72 ? -31.198 45.189 32.133 1.00 38.50 72 GLU A N 1
ATOM 527 C CA . GLU A 1 72 ? -32.325 44.397 31.643 1.00 38.50 72 GLU A CA 1
ATOM 528 C C . GLU A 1 72 ? -32.514 44.456 30.103 1.00 38.50 72 GLU A C 1
ATOM 530 O O . GLU A 1 72 ? -32.115 45.414 29.444 1.00 38.50 72 GLU A O 1
ATOM 535 N N . VAL A 1 73 ? -33.265 43.466 29.592 1.00 36.66 73 VAL A N 1
ATOM 536 C CA . VAL A 1 73 ? -34.015 43.373 28.314 1.00 36.66 73 VAL A CA 1
ATOM 537 C C . VAL A 1 73 ? -33.348 42.718 27.076 1.00 36.66 73 VAL A C 1
ATOM 539 O O . VAL A 1 73 ? -32.299 43.113 26.586 1.00 36.66 73 VAL A O 1
ATOM 542 N N . ALA A 1 74 ? -34.130 41.783 26.506 1.00 37.81 74 ALA A N 1
ATOM 543 C CA . ALA A 1 74 ? -34.149 41.235 25.139 1.00 37.81 74 ALA A CA 1
ATOM 544 C C . ALA A 1 74 ? -33.233 40.045 24.782 1.00 37.81 74 ALA A C 1
ATOM 546 O O . ALA A 1 74 ? -32.182 40.165 24.163 1.00 37.81 74 ALA A O 1
ATOM 547 N N . SER A 1 75 ? -33.775 38.856 25.068 1.00 50.72 75 SER A N 1
ATOM 548 C CA . SER A 1 75 ? -33.876 37.691 24.173 1.00 50.72 75 SER A CA 1
ATOM 549 C C . SER A 1 75 ? -33.123 37.767 22.833 1.00 50.72 75 SER A C 1
ATOM 551 O O . SER A 1 75 ? -33.664 38.199 21.816 1.00 50.72 75 SER A O 1
ATOM 553 N N . ALA A 1 76 ? -31.942 37.158 22.807 1.00 41.88 76 ALA A N 1
ATOM 554 C CA . ALA A 1 76 ? -31.433 36.440 21.648 1.00 41.88 76 ALA A CA 1
ATOM 555 C C . ALA A 1 76 ? -30.727 35.185 22.170 1.00 41.88 76 ALA A C 1
ATOM 557 O O . ALA A 1 76 ? -29.714 35.274 22.862 1.00 41.88 76 ALA A O 1
ATOM 558 N N . ALA A 1 77 ? -31.303 34.014 21.897 1.00 45.00 77 ALA A N 1
ATOM 559 C CA . ALA A 1 77 ? -30.723 32.729 22.260 1.00 45.00 77 ALA A CA 1
ATOM 560 C C . ALA A 1 77 ? -29.358 32.576 21.571 1.00 45.00 77 ALA A C 1
ATOM 562 O O . ALA A 1 77 ? -29.269 32.276 20.381 1.00 45.00 77 ALA A O 1
ATOM 563 N N . ALA A 1 78 ? -28.291 32.829 22.328 1.00 40.75 78 ALA A N 1
ATOM 564 C CA . ALA A 1 78 ? -26.929 32.563 21.911 1.00 40.75 78 ALA A CA 1
ATOM 565 C C . ALA A 1 78 ? -26.719 31.041 21.799 1.00 40.75 78 ALA A C 1
ATOM 567 O O . ALA A 1 78 ? -27.177 30.297 22.673 1.00 40.75 78 ALA A O 1
ATOM 568 N N . PRO A 1 79 ? -26.028 30.550 20.755 1.00 44.62 79 PRO A N 1
ATOM 569 C CA . PRO A 1 79 ? -25.654 29.149 20.670 1.00 44.62 79 PRO A CA 1
ATOM 570 C C . PRO A 1 79 ? -24.744 28.817 21.852 1.00 44.62 79 PRO A C 1
ATOM 572 O O . PRO A 1 79 ? -23.726 29.471 22.084 1.00 44.62 79 PRO A O 1
ATOM 575 N N . THR A 1 80 ? -25.135 27.802 22.614 1.00 42.16 80 THR A N 1
ATOM 576 C CA . THR A 1 80 ? -24.358 27.249 23.719 1.00 42.16 80 THR A CA 1
ATOM 577 C C . THR A 1 80 ? -22.933 26.958 23.228 1.00 42.16 80 THR A C 1
ATOM 579 O O . THR A 1 80 ? -22.783 26.341 22.167 1.00 42.16 80 THR A O 1
ATOM 582 N N . PRO A 1 81 ? -21.874 27.381 23.942 1.00 49.38 81 PRO A N 1
ATOM 583 C CA . PRO A 1 81 ? -20.518 27.016 23.579 1.00 49.38 81 PRO A CA 1
ATOM 584 C C . PRO A 1 81 ? -20.396 25.504 23.742 1.00 49.38 81 PRO A C 1
ATOM 586 O O . PRO A 1 81 ? -20.394 24.973 24.853 1.00 49.38 81 PRO A O 1
ATOM 589 N N . VAL A 1 82 ? -20.353 24.805 22.609 1.00 48.62 82 VAL A N 1
ATOM 590 C CA . VAL A 1 82 ? -20.075 23.375 22.548 1.00 48.62 82 VAL A CA 1
ATOM 591 C C . VAL A 1 82 ? -18.683 23.199 23.144 1.00 48.62 82 VAL A C 1
ATOM 593 O O . VAL A 1 82 ? -17.679 23.523 22.507 1.00 48.62 82 VAL A O 1
ATOM 596 N N . ALA A 1 83 ? -18.625 22.746 24.399 1.00 55.31 83 ALA A N 1
ATOM 597 C CA . ALA A 1 83 ? -17.404 22.238 25.005 1.00 55.31 83 ALA A CA 1
ATOM 598 C C . ALA A 1 83 ? -16.718 21.316 23.984 1.00 55.31 83 ALA A C 1
ATOM 600 O O . ALA A 1 83 ? -17.430 20.572 23.302 1.00 55.31 83 ALA A O 1
ATOM 601 N N . PRO A 1 84 ? -15.381 21.356 23.820 1.00 54.75 84 PRO A N 1
ATOM 602 C CA . PRO A 1 84 ? -14.705 20.478 22.878 1.00 54.75 84 PRO A CA 1
ATOM 603 C C . PRO A 1 84 ? -15.081 19.045 23.241 1.00 54.75 84 PRO A C 1
ATOM 605 O O . PRO A 1 84 ? -14.677 18.536 24.287 1.00 54.75 84 PRO A O 1
ATOM 608 N N . ALA A 1 85 ? -15.935 18.443 22.410 1.00 55.94 85 ALA A N 1
ATOM 609 C CA . ALA A 1 85 ? -16.428 17.101 22.625 1.00 55.94 85 ALA A CA 1
ATOM 610 C C . ALA A 1 85 ? -15.205 16.208 22.826 1.00 55.94 85 ALA A C 1
ATOM 612 O O . ALA A 1 85 ? -14.260 16.268 22.031 1.00 55.94 85 ALA A O 1
ATOM 613 N N . ALA A 1 86 ? -15.209 15.420 23.905 1.00 58.44 86 ALA A N 1
ATOM 614 C CA . ALA A 1 86 ? -14.210 14.383 24.112 1.00 58.44 86 ALA A CA 1
ATOM 615 C C . ALA A 1 86 ? -14.000 13.637 22.781 1.00 58.44 86 ALA A C 1
ATOM 617 O O . ALA A 1 86 ? -14.995 13.418 22.075 1.00 58.44 86 ALA A O 1
ATOM 618 N N . PRO A 1 87 ? -12.747 13.318 22.396 1.00 64.88 87 PRO A N 1
ATOM 619 C CA . PRO A 1 87 ? -12.460 12.699 21.110 1.00 64.88 87 PRO A CA 1
ATOM 620 C C . PRO A 1 87 ? -13.366 11.483 20.943 1.00 64.88 87 PRO A C 1
ATOM 622 O O . PRO A 1 87 ? -13.252 10.507 21.683 1.00 64.88 87 PRO A O 1
ATOM 625 N N . GLN A 1 88 ? -14.327 11.605 20.027 1.00 63.22 88 GLN A N 1
ATOM 626 C CA . GLN A 1 88 ? -15.321 10.569 19.800 1.00 63.22 88 GLN A CA 1
ATOM 627 C C . GLN A 1 88 ? -14.582 9.302 19.362 1.00 63.22 88 GLN A C 1
ATOM 629 O O . GLN A 1 88 ? -13.630 9.404 18.578 1.00 63.22 88 GLN A O 1
ATOM 634 N N . PRO A 1 89 ? -14.969 8.123 19.876 1.00 78.12 89 PRO A N 1
ATOM 635 C CA . PRO A 1 89 ? -14.307 6.880 19.523 1.00 78.12 89 PRO A CA 1
ATOM 636 C C . PRO A 1 89 ? -14.406 6.682 18.012 1.00 78.12 89 PRO A C 1
ATOM 638 O O . PRO A 1 89 ? -15.495 6.609 17.448 1.00 78.12 89 PRO A O 1
ATOM 641 N N . ASP A 1 90 ? -13.252 6.639 17.351 1.00 88.00 90 ASP A N 1
ATOM 642 C CA . ASP A 1 90 ? -13.181 6.478 15.906 1.00 88.00 90 ASP A CA 1
ATOM 643 C C . ASP A 1 90 ? -13.669 5.063 15.534 1.00 88.00 90 ASP A C 1
ATOM 645 O O . ASP A 1 90 ? -13.001 4.077 15.877 1.00 88.00 90 ASP A O 1
ATOM 649 N N . PRO A 1 91 ? -14.815 4.920 14.836 1.00 90.56 91 PRO A N 1
ATOM 650 C CA . PRO A 1 91 ? -15.392 3.613 14.522 1.00 90.56 91 PRO A CA 1
ATOM 651 C C . PRO A 1 91 ? -14.464 2.767 13.643 1.00 90.56 91 PRO A C 1
ATOM 653 O O . PRO A 1 91 ? -14.508 1.533 13.691 1.00 90.56 91 PRO A O 1
ATOM 656 N N . PHE A 1 92 ? -13.585 3.414 12.871 1.00 94.62 92 PHE A N 1
ATOM 657 C CA . PHE A 1 92 ? -12.545 2.741 12.106 1.00 94.62 92 PHE A CA 1
ATOM 658 C C . PHE A 1 92 ? -11.564 2.020 13.033 1.00 94.62 92 PHE A C 1
ATOM 660 O O . PHE A 1 92 ? -11.251 0.848 12.822 1.00 94.62 92 PHE A O 1
ATOM 667 N N . VAL A 1 93 ? -11.099 2.716 14.074 1.00 93.44 93 VAL A N 1
ATOM 668 C CA . VAL A 1 93 ? -10.144 2.180 15.049 1.00 93.44 93 VAL A CA 1
ATOM 669 C C . VAL A 1 93 ? -10.785 1.050 15.844 1.00 93.44 93 VAL A C 1
ATOM 671 O O . VAL A 1 93 ? -10.164 -0.000 15.982 1.00 93.44 93 VAL A O 1
ATOM 674 N N . GLY A 1 94 ? -12.039 1.220 16.278 1.00 94.06 94 GLY A N 1
ATOM 675 C CA . GLY A 1 94 ? -12.789 0.160 16.955 1.00 94.06 94 GLY A CA 1
ATOM 676 C C . GLY A 1 94 ? -12.909 -1.097 16.091 1.00 94.06 94 GLY A C 1
ATOM 677 O O . GLY A 1 94 ? -12.535 -2.184 16.520 1.00 94.06 94 GLY A O 1
ATOM 678 N N . THR A 1 95 ? -13.328 -0.949 14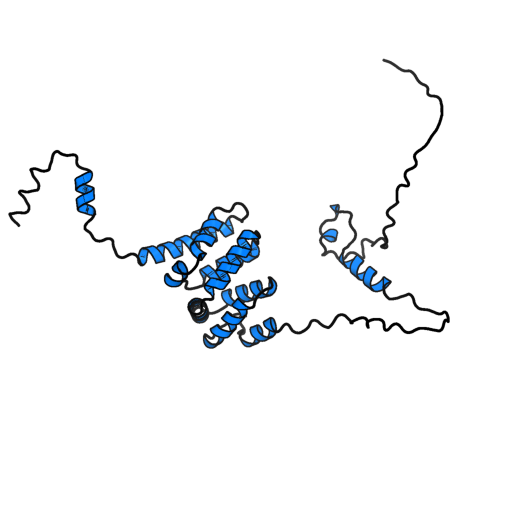.829 1.00 94.69 95 THR A N 1
ATOM 679 C CA . THR A 1 95 ? -13.427 -2.082 13.891 1.00 94.69 95 THR A CA 1
ATOM 680 C C . THR A 1 95 ? -12.071 -2.751 13.670 1.00 94.69 95 THR A C 1
ATOM 682 O O . THR A 1 95 ? -11.980 -3.978 13.701 1.00 94.69 95 THR A O 1
ATOM 685 N N . LEU A 1 96 ? -11.006 -1.967 13.481 1.00 96.38 96 LEU A N 1
ATOM 686 C CA . LEU A 1 96 ? -9.661 -2.500 13.294 1.00 96.38 96 LEU A CA 1
ATOM 687 C C . LEU A 1 96 ? -9.211 -3.313 14.516 1.00 96.38 96 LEU A C 1
ATOM 689 O O . LEU A 1 96 ? -8.741 -4.432 14.350 1.00 96.38 96 LEU A O 1
ATOM 693 N N . GLN A 1 97 ? -9.421 -2.808 15.733 1.00 95.81 97 GLN A N 1
ATOM 694 C CA . GLN A 1 97 ? -9.040 -3.497 16.971 1.00 95.81 97 GLN A CA 1
ATOM 695 C C . GLN A 1 97 ? -9.700 -4.874 17.123 1.00 95.81 97 GLN A C 1
ATOM 697 O O . GLN A 1 97 ? -9.051 -5.792 17.614 1.00 95.81 97 GLN A O 1
ATOM 702 N N . THR A 1 98 ? -10.934 -5.061 16.639 1.00 97.12 98 THR A N 1
ATOM 703 C CA . THR A 1 98 ? -11.621 -6.368 16.715 1.00 97.12 98 THR A CA 1
ATOM 704 C C . THR A 1 98 ? -10.985 -7.471 15.864 1.00 97.12 98 THR A C 1
ATOM 706 O O . THR A 1 98 ? -11.266 -8.646 16.090 1.00 97.12 98 THR A O 1
ATOM 709 N N . ILE A 1 99 ? -10.156 -7.114 14.875 1.00 97.25 99 ILE A N 1
ATOM 710 C CA . ILE A 1 99 ? -9.539 -8.074 13.946 1.00 97.25 99 ILE A CA 1
ATOM 711 C C . ILE A 1 99 ? -8.026 -8.227 14.134 1.00 97.25 99 ILE A C 1
ATOM 713 O O . ILE A 1 99 ? -7.424 -9.099 13.502 1.00 97.25 99 ILE A O 1
ATOM 717 N N . LEU A 1 100 ? -7.397 -7.381 14.958 1.00 97.56 100 LEU A N 1
ATOM 718 C CA . LEU A 1 100 ? -5.964 -7.461 15.225 1.00 97.56 100 LEU A CA 1
ATOM 719 C C . LEU A 1 100 ? -5.646 -8.620 16.166 1.00 97.56 100 LEU A C 1
ATOM 721 O O . LEU A 1 100 ? -6.345 -8.884 17.139 1.00 97.56 100 LEU A O 1
ATOM 725 N N . SER A 1 101 ? -4.532 -9.283 15.883 1.00 96.25 101 SER A N 1
ATOM 726 C CA . SER A 1 101 ? -3.901 -10.224 16.804 1.00 96.25 101 SER A CA 1
ATOM 727 C C . SER A 1 101 ? -2.886 -9.511 17.705 1.00 96.25 101 SER A C 1
ATOM 729 O O . SER A 1 101 ? -2.550 -8.345 17.484 1.00 96.25 101 SER A O 1
ATOM 731 N N . GLY A 1 102 ? -2.325 -10.231 18.683 1.00 93.75 102 GLY A N 1
ATOM 732 C CA . GLY A 1 102 ? -1.279 -9.703 19.569 1.00 93.75 102 GLY A CA 1
ATOM 733 C C . GLY A 1 102 ? -0.004 -9.230 18.854 1.00 93.75 102 GLY A C 1
ATOM 734 O O . GLY A 1 102 ? 0.749 -8.449 19.423 1.00 93.75 102 GLY A O 1
ATOM 735 N N . SER A 1 103 ? 0.230 -9.633 17.597 1.00 91.44 103 SER A N 1
ATOM 736 C CA . SER A 1 103 ? 1.357 -9.135 16.793 1.00 91.44 103 SER A CA 1
ATOM 737 C C . SER A 1 103 ? 1.111 -7.757 16.168 1.00 91.44 103 SER A C 1
ATOM 739 O O . SER A 1 103 ? 2.012 -7.199 15.548 1.00 91.44 103 SER A O 1
ATOM 741 N N . GLY A 1 104 ? -0.112 -7.222 16.258 1.00 94.56 104 GLY A N 1
ATOM 742 C CA . GLY A 1 104 ? -0.532 -6.017 15.537 1.00 94.56 104 GLY A CA 1
ATOM 743 C C . GLY A 1 104 ? -0.869 -6.250 14.057 1.00 94.56 104 GLY A C 1
ATOM 744 O O . GLY A 1 104 ? -1.239 -5.306 13.361 1.00 94.56 104 GLY A O 1
ATOM 745 N N . GLY A 1 105 ? -0.768 -7.490 13.566 1.00 96.88 105 GLY A N 1
ATOM 746 C CA . GLY A 1 105 ? -1.266 -7.922 12.258 1.00 96.88 105 GLY A CA 1
ATOM 747 C C . GLY A 1 105 ? -2.529 -8.778 12.364 1.00 96.88 105 GLY A C 1
ATOM 748 O O . GLY A 1 105 ? -2.997 -9.096 13.459 1.00 96.88 105 GLY A O 1
ATOM 749 N N . VAL A 1 106 ? -3.061 -9.202 11.219 1.00 98.06 106 VAL A N 1
ATOM 750 C CA . VAL A 1 106 ? -4.174 -10.157 11.134 1.00 98.06 106 VAL A CA 1
ATOM 751 C C . VAL A 1 106 ? -3.618 -11.548 10.823 1.00 98.06 106 VAL A C 1
ATOM 753 O O . VAL A 1 106 ? -2.833 -11.720 9.886 1.00 98.06 106 VAL A O 1
ATOM 756 N N . THR A 1 107 ? -4.019 -12.543 11.614 1.00 97.50 107 THR A N 1
ATOM 757 C CA . THR A 1 107 ? -3.531 -13.931 11.508 1.00 97.50 107 THR A CA 1
ATOM 758 C C . THR A 1 107 ? -4.546 -14.890 10.894 1.00 97.50 107 THR A C 1
ATOM 760 O O . THR A 1 107 ? -4.152 -15.921 10.360 1.00 97.50 107 THR A O 1
ATOM 763 N N . SER A 1 108 ? -5.842 -14.565 10.933 1.00 97.25 108 SER A N 1
ATOM 764 C CA . SER A 1 108 ? -6.902 -15.435 10.417 1.00 97.25 108 SER A CA 1
ATOM 765 C C . SER A 1 108 ? -7.538 -14.870 9.151 1.00 97.25 108 SER A C 1
ATOM 767 O O . SER A 1 108 ? -7.997 -13.726 9.119 1.00 97.25 108 SER A O 1
ATOM 769 N N . GLU A 1 109 ? -7.618 -15.706 8.117 1.00 97.06 109 GLU A N 1
ATOM 770 C CA . GLU A 1 109 ? -8.192 -15.362 6.813 1.00 97.06 109 GLU A CA 1
ATOM 771 C C . GLU A 1 109 ? -9.664 -14.930 6.894 1.00 97.06 109 GLU A C 1
ATOM 773 O O . GLU A 1 109 ? -10.097 -14.075 6.123 1.00 97.06 109 GLU A O 1
ATOM 778 N N . ARG A 1 110 ? -10.417 -15.416 7.892 1.00 97.50 110 ARG A N 1
ATOM 779 C CA . ARG A 1 110 ? -11.818 -15.020 8.131 1.00 97.50 110 ARG A CA 1
ATOM 780 C C . ARG A 1 110 ? -12.013 -13.506 8.272 1.00 97.50 110 ARG A C 1
ATOM 782 O O . ARG A 1 110 ? -13.110 -13.007 8.045 1.00 97.50 110 ARG A O 1
ATOM 789 N N . HIS A 1 111 ? -10.970 -12.778 8.677 1.00 98.00 111 HIS A N 1
ATOM 790 C CA . HIS A 1 111 ? -11.012 -11.330 8.870 1.00 98.00 111 HIS A CA 1
ATOM 791 C C . HIS A 1 111 ? -10.655 -10.537 7.603 1.00 98.00 111 HIS A C 1
ATOM 793 O O . HIS A 1 111 ? -10.773 -9.311 7.605 1.00 98.00 111 HIS A O 1
ATOM 799 N N . ALA A 1 112 ? -10.264 -11.201 6.509 1.00 97.25 112 ALA A N 1
ATOM 800 C CA . ALA A 1 112 ? -9.920 -10.539 5.253 1.00 97.25 112 ALA A CA 1
ATOM 801 C C . ALA A 1 112 ? -11.053 -9.653 4.689 1.00 97.25 112 ALA A C 1
ATOM 803 O O . ALA A 1 112 ? -10.748 -8.531 4.282 1.00 97.25 112 ALA A O 1
ATOM 804 N N . PRO A 1 113 ? -12.348 -10.042 4.725 1.00 97.75 113 PRO A N 1
ATOM 8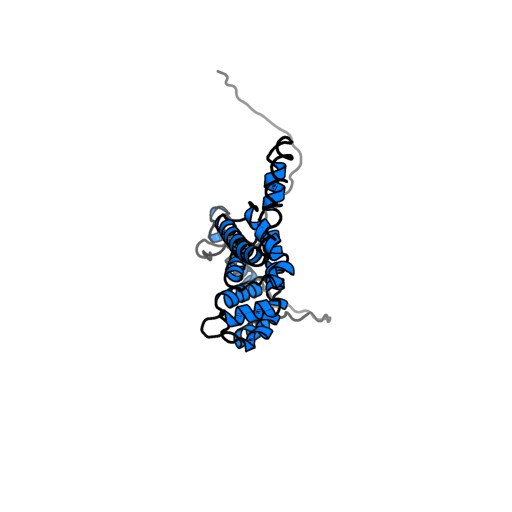05 C CA . PRO A 1 113 ? -13.436 -9.167 4.276 1.00 97.75 113 PRO A CA 1
ATOM 806 C C . PRO A 1 113 ? -13.553 -7.873 5.094 1.00 97.75 113 PRO A C 1
ATOM 808 O O . PRO A 1 113 ? -13.763 -6.798 4.532 1.00 97.75 113 PRO A O 1
ATOM 811 N N . SER A 1 114 ? -13.372 -7.947 6.417 1.00 97.62 114 SER A N 1
ATOM 812 C CA . SER A 1 114 ? -13.363 -6.761 7.284 1.00 97.62 114 SER A CA 1
ATOM 813 C C . SER A 1 114 ? -12.170 -5.859 6.975 1.00 97.62 114 SER A C 1
ATOM 815 O O . SER A 1 114 ? -12.326 -4.643 6.875 1.00 97.62 114 SER A O 1
ATOM 817 N N . LEU A 1 115 ? -10.990 -6.447 6.755 1.00 97.88 115 LEU A N 1
ATOM 818 C CA . LEU A 1 115 ? -9.790 -5.701 6.381 1.00 97.88 115 LEU A CA 1
ATOM 819 C C . LEU A 1 115 ? -9.940 -5.015 5.012 1.00 97.88 115 LEU A C 1
ATOM 821 O O . LEU A 1 115 ? -9.533 -3.867 4.855 1.00 97.88 115 LEU A O 1
ATOM 825 N N . LEU A 1 116 ? -10.582 -5.673 4.043 1.00 97.94 116 LEU A N 1
ATOM 826 C CA . LEU A 1 116 ? -10.910 -5.091 2.737 1.00 97.94 116 LEU A CA 1
ATOM 827 C C . LEU A 1 116 ? -11.879 -3.915 2.854 1.00 97.94 116 LEU A C 1
ATOM 829 O O . LEU A 1 116 ? -11.662 -2.882 2.222 1.00 97.94 116 LEU A O 1
ATOM 833 N N . ARG A 1 117 ? -12.899 -4.027 3.708 1.00 97.88 117 ARG A N 1
ATOM 834 C CA . ARG A 1 117 ? -13.812 -2.913 3.990 1.00 97.88 117 ARG A CA 1
ATOM 835 C C . ARG A 1 117 ? -13.071 -1.721 4.596 1.00 97.88 117 ARG A C 1
ATOM 837 O O . ARG A 1 117 ? -13.323 -0.589 4.204 1.00 97.88 117 ARG A O 1
ATOM 844 N N . LEU A 1 118 ? -12.125 -1.961 5.506 1.00 98.06 118 LEU A N 1
ATOM 845 C CA . LEU A 1 118 ? -11.291 -0.894 6.069 1.00 98.06 118 LEU A CA 1
ATOM 846 C C . LEU A 1 118 ? -10.384 -0.254 5.004 1.00 98.06 118 LEU A C 1
ATOM 848 O O . LEU A 1 118 ? -10.232 0.966 4.986 1.00 98.06 118 LEU A O 1
ATOM 852 N N . LEU A 1 119 ? -9.821 -1.042 4.080 1.00 97.75 119 LEU A N 1
ATOM 853 C CA . LEU A 1 119 ? -9.067 -0.514 2.933 1.00 97.75 119 LEU A CA 1
ATOM 854 C C . LEU A 1 119 ? -9.939 0.359 2.016 1.00 97.75 119 LEU A C 1
ATOM 856 O O . LEU A 1 119 ? -9.454 1.350 1.480 1.00 97.75 119 LEU A O 1
ATOM 860 N N . GLN A 1 120 ? -11.220 0.030 1.858 1.00 96.69 120 GLN A N 1
ATOM 861 C CA . GLN A 1 120 ? -12.174 0.829 1.081 1.00 96.69 120 GLN A CA 1
ATOM 862 C C . GLN A 1 120 ? -12.513 2.161 1.757 1.00 96.69 120 GLN A C 1
ATOM 864 O O . GLN A 1 120 ? -12.564 3.197 1.094 1.00 96.69 120 GLN A O 1
ATOM 869 N N . THR A 1 121 ? -12.745 2.147 3.070 1.00 96.44 121 THR A N 1
ATOM 870 C CA . THR A 1 121 ? -13.264 3.311 3.805 1.00 96.44 121 THR A CA 1
ATOM 871 C C . THR A 1 121 ? -12.180 4.239 4.353 1.00 96.44 121 THR A C 1
ATOM 873 O O . THR A 1 121 ? -12.489 5.363 4.751 1.00 96.44 121 THR A O 1
ATOM 876 N N . ALA A 1 122 ? -10.908 3.825 4.352 1.00 96.62 122 ALA A N 1
ATOM 877 C CA . ALA A 1 122 ? -9.796 4.629 4.858 1.00 96.62 122 ALA A CA 1
ATOM 878 C C . ALA A 1 122 ? -9.540 5.896 4.013 1.00 96.62 122 ALA A C 1
ATOM 880 O O . ALA A 1 122 ? -8.816 5.903 3.007 1.00 96.62 122 ALA A O 1
ATOM 881 N N . SER A 1 123 ? -10.095 7.011 4.481 1.00 91.69 123 SER A N 1
ATOM 882 C CA . SER A 1 123 ? -9.992 8.329 3.848 1.00 91.69 123 SER A CA 1
ATOM 883 C C . SER A 1 123 ? -8.831 9.166 4.391 1.00 91.69 123 SER A C 1
ATOM 885 O O . SER A 1 123 ? -8.248 9.966 3.657 1.00 91.69 123 SER A O 1
ATOM 887 N N . THR A 1 124 ? -8.446 8.964 5.654 1.00 94.94 124 THR A N 1
ATOM 888 C CA . THR A 1 124 ? -7.401 9.762 6.306 1.00 94.94 124 THR A CA 1
ATOM 889 C C . THR A 1 124 ? -6.010 9.151 6.134 1.00 94.94 124 THR A C 1
ATOM 891 O O . THR A 1 124 ? -5.833 7.936 6.024 1.00 94.94 124 THR A O 1
ATOM 894 N N . LEU A 1 125 ? -4.972 9.995 6.173 1.00 94.88 125 LEU A N 1
ATOM 895 C CA . LEU A 1 125 ? -3.582 9.528 6.129 1.00 94.88 125 LEU A CA 1
ATOM 896 C C . LEU A 1 125 ? -3.239 8.614 7.318 1.00 94.88 125 LEU A C 1
ATOM 898 O O . LEU A 1 125 ? -2.447 7.683 7.159 1.00 94.88 125 LEU A O 1
ATOM 902 N N . ALA A 1 126 ? -3.834 8.870 8.487 1.00 95.12 126 ALA A N 1
ATOM 903 C CA . ALA A 1 126 ? -3.637 8.074 9.693 1.00 95.12 126 ALA A CA 1
ATOM 904 C C . ALA A 1 126 ? -4.191 6.653 9.516 1.00 95.12 126 ALA A C 1
ATOM 906 O O . ALA A 1 126 ? -3.453 5.689 9.714 1.00 95.12 126 ALA A O 1
ATOM 907 N N . HIS A 1 127 ? -5.434 6.522 9.036 1.00 96.50 127 HIS A N 1
ATOM 908 C CA . HIS A 1 127 ? -6.062 5.226 8.748 1.00 96.50 127 HIS A CA 1
ATOM 909 C C . HIS A 1 127 ? -5.270 4.418 7.727 1.00 96.50 127 HIS A C 1
ATOM 911 O O . HIS A 1 127 ? -4.938 3.260 7.973 1.00 96.50 127 HIS A O 1
ATOM 917 N N . ARG A 1 128 ? -4.890 5.047 6.609 1.00 97.88 128 ARG A N 1
ATOM 918 C CA . ARG A 1 128 ? -4.077 4.396 5.573 1.00 97.88 128 ARG A CA 1
ATOM 919 C C . ARG A 1 128 ? -2.735 3.934 6.131 1.00 97.88 128 ARG A C 1
ATOM 921 O O . ARG A 1 128 ? -2.326 2.803 5.904 1.00 97.88 128 ARG A O 1
ATOM 928 N N . SER A 1 129 ? -2.061 4.785 6.903 1.00 97.12 129 SER A N 1
ATOM 929 C CA . SER A 1 129 ? -0.771 4.445 7.514 1.00 97.12 129 SER A CA 1
ATOM 930 C C . SER A 1 129 ? -0.875 3.288 8.506 1.00 97.12 129 SER A C 1
ATOM 932 O O . SER A 1 129 ? 0.035 2.460 8.538 1.00 97.12 129 SER A O 1
ATOM 934 N N . ALA A 1 130 ? -1.956 3.229 9.289 1.00 97.06 130 ALA A N 1
ATOM 935 C CA . ALA A 1 130 ? -2.228 2.133 10.213 1.00 97.06 130 ALA A CA 1
ATOM 936 C C . ALA A 1 130 ? -2.472 0.823 9.452 1.00 97.06 130 ALA A C 1
ATOM 938 O O . ALA A 1 130 ? -1.816 -0.174 9.739 1.00 97.06 130 ALA A O 1
ATOM 939 N N . LEU A 1 131 ? -3.320 0.837 8.418 1.00 98.38 131 LEU A N 1
ATOM 940 C CA . LEU A 1 131 ? -3.591 -0.352 7.603 1.00 98.38 131 LEU A CA 1
ATOM 941 C C . LEU A 1 131 ? -2.351 -0.885 6.896 1.00 98.38 131 LEU A C 1
ATOM 943 O O . LEU A 1 131 ? -2.162 -2.094 6.843 1.00 98.38 131 LEU A O 1
ATOM 947 N N . LEU A 1 132 ? -1.480 -0.012 6.388 1.00 98.50 132 LEU A N 1
ATOM 948 C CA . LEU A 1 132 ? -0.224 -0.454 5.782 1.00 98.50 132 LEU A CA 1
ATOM 949 C C . LEU A 1 132 ? 0.676 -1.157 6.802 1.00 98.50 132 LEU A C 1
ATOM 951 O O . LEU A 1 132 ? 1.282 -2.172 6.475 1.00 98.50 132 LEU A O 1
ATOM 955 N N . THR A 1 133 ? 0.729 -0.668 8.043 1.00 98.06 133 THR A N 1
ATOM 956 C CA . THR A 1 133 ? 1.447 -1.352 9.127 1.00 98.06 133 THR A CA 1
ATOM 957 C C . THR A 1 133 ? 0.802 -2.703 9.456 1.00 98.06 133 THR A C 1
ATOM 959 O O . THR A 1 133 ? 1.507 -3.704 9.525 1.00 98.06 133 THR A O 1
ATOM 962 N N . VAL A 1 134 ? -0.526 -2.770 9.559 1.00 98.38 134 VAL A N 1
ATOM 963 C CA . VAL A 1 134 ? -1.256 -4.027 9.805 1.00 98.38 134 VAL A CA 1
ATOM 964 C C . VAL A 1 134 ? -1.001 -5.042 8.689 1.00 98.38 134 VAL A C 1
ATOM 966 O O . VAL A 1 134 ? -0.721 -6.206 8.969 1.00 98.38 134 VAL A O 1
ATOM 969 N N . LEU A 1 135 ? -1.018 -4.618 7.423 1.00 98.38 135 LEU A N 1
ATOM 970 C CA . LEU A 1 135 ? -0.699 -5.475 6.278 1.00 98.38 135 LEU A CA 1
ATOM 971 C C . LEU A 1 135 ? 0.752 -5.976 6.327 1.00 98.38 135 LEU A C 1
ATOM 973 O O . LEU A 1 135 ? 0.992 -7.152 6.072 1.00 98.38 135 LEU A O 1
ATOM 977 N N . GLN A 1 136 ? 1.723 -5.140 6.710 1.00 97.62 136 GLN A N 1
ATOM 978 C CA . GLN A 1 136 ? 3.122 -5.570 6.883 1.00 97.62 136 GLN A CA 1
ATOM 979 C C . GLN A 1 136 ? 3.321 -6.595 8.008 1.00 97.62 136 GLN A C 1
ATOM 981 O O . GLN A 1 136 ? 4.283 -7.355 7.958 1.00 97.62 136 GLN A O 1
ATOM 986 N N . LEU A 1 137 ? 2.421 -6.641 8.989 1.00 97.88 137 LEU A N 1
ATOM 987 C CA . LEU A 1 137 ? 2.481 -7.580 10.113 1.00 97.88 137 LEU A CA 1
ATOM 988 C C . LEU A 1 137 ? 1.557 -8.794 9.934 1.00 97.88 137 LEU A C 1
ATOM 990 O O . LEU A 1 137 ? 1.639 -9.757 10.691 1.00 97.88 137 LEU A O 1
ATOM 994 N N . SER A 1 138 ? 0.673 -8.767 8.934 1.00 98.44 138 SER A N 1
ATOM 995 C CA . SER A 1 138 ? -0.269 -9.856 8.662 1.00 98.44 138 SER A CA 1
ATOM 996 C C . SER A 1 138 ? 0.420 -11.058 8.012 1.00 98.44 138 SER A C 1
ATOM 998 O O . SER A 1 138 ? 1.441 -10.920 7.321 1.00 98.44 138 SER A O 1
ATOM 1000 N N . VAL A 1 139 ? -0.158 -12.241 8.230 1.00 97.69 139 VAL A N 1
ATOM 1001 C CA . VAL A 1 139 ? 0.361 -13.514 7.705 1.00 97.69 139 VAL A CA 1
ATOM 1002 C C . VAL A 1 139 ? 0.081 -13.672 6.200 1.00 97.69 139 VAL A C 1
ATOM 1004 O O . VAL A 1 139 ? -0.891 -13.096 5.700 1.00 97.69 139 VAL A O 1
ATOM 1007 N N . PRO A 1 140 ? 0.878 -14.475 5.463 1.00 97.56 140 PRO A N 1
ATOM 1008 C CA . PRO A 1 140 ? 0.736 -14.623 4.011 1.00 97.56 140 PRO A CA 1
ATOM 1009 C C . PRO A 1 140 ? -0.663 -15.042 3.542 1.00 97.56 140 PRO A C 1
ATOM 1011 O O . PRO A 1 140 ? -1.165 -14.474 2.575 1.00 97.56 140 PRO A O 1
ATOM 1014 N N . ALA A 1 141 ? -1.329 -15.958 4.257 1.00 97.62 141 ALA A N 1
ATOM 1015 C CA . ALA A 1 141 ? -2.686 -16.405 3.923 1.00 97.62 141 ALA A CA 1
ATOM 1016 C C . ALA A 1 141 ? -3.699 -15.243 3.907 1.00 97.62 141 ALA A C 1
ATOM 1018 O O . ALA A 1 141 ? -4.507 -15.115 2.988 1.00 97.62 141 ALA A O 1
ATOM 1019 N N . VAL A 1 142 ? -3.602 -14.323 4.875 1.00 98.31 142 VAL A N 1
ATOM 1020 C CA . VAL A 1 142 ? -4.455 -13.127 4.921 1.00 98.31 142 VAL A CA 1
ATOM 1021 C C . VAL A 1 142 ? -4.132 -12.184 3.765 1.00 98.31 142 VAL A C 1
ATOM 1023 O O . VAL A 1 142 ? -5.046 -11.674 3.121 1.00 98.31 142 VAL A O 1
ATOM 1026 N N . LEU A 1 143 ? -2.849 -11.965 3.461 1.00 98.19 143 LEU A N 1
ATOM 1027 C CA . LEU A 1 143 ? -2.456 -11.125 2.326 1.00 98.19 143 LEU A CA 1
ATOM 1028 C C . LEU A 1 143 ? -2.965 -11.689 1.000 1.00 98.19 143 LEU A C 1
ATOM 1030 O O . LEU A 1 143 ? -3.454 -10.929 0.168 1.00 98.19 143 LEU A O 1
ATOM 1034 N N . GLN A 1 144 ? -2.913 -13.008 0.825 1.00 97.56 144 GLN A N 1
ATOM 1035 C CA . GLN A 1 144 ? -3.462 -13.685 -0.344 1.00 97.56 144 GLN A CA 1
ATOM 1036 C C . GLN A 1 144 ? -4.973 -13.472 -0.465 1.00 97.56 144 GLN A C 1
ATOM 1038 O O . GLN A 1 144 ? -5.462 -13.135 -1.543 1.00 97.56 144 GLN A O 1
ATOM 1043 N N . ALA A 1 145 ? -5.716 -13.592 0.634 1.00 97.88 145 ALA A N 1
ATOM 1044 C CA . ALA A 1 145 ? -7.150 -13.316 0.657 1.00 97.88 145 ALA A CA 1
ATOM 1045 C C . ALA A 1 145 ? -7.479 -11.852 0.323 1.00 97.88 145 ALA A C 1
ATOM 1047 O O . ALA A 1 145 ? -8.403 -11.583 -0.444 1.00 97.88 145 ALA A O 1
ATOM 1048 N N . VAL A 1 146 ? -6.685 -10.903 0.828 1.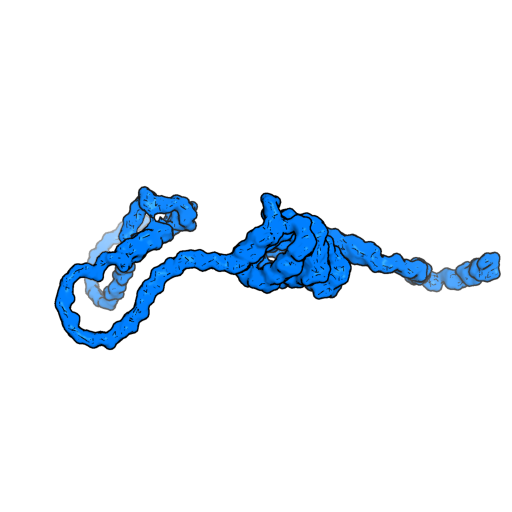00 98.06 146 VAL A N 1
ATOM 1049 C CA . VAL A 1 146 ? -6.821 -9.475 0.499 1.00 98.06 146 VAL A CA 1
ATOM 1050 C C . VAL A 1 146 ? -6.547 -9.218 -0.986 1.00 98.06 146 VAL A C 1
ATOM 1052 O O . VAL A 1 146 ? -7.289 -8.464 -1.612 1.00 98.06 146 VAL A O 1
ATOM 1055 N N . VAL A 1 147 ? -5.526 -9.845 -1.581 1.00 97.50 147 VAL A N 1
ATOM 1056 C CA . VAL A 1 147 ? -5.268 -9.727 -3.029 1.00 97.50 147 VAL A CA 1
ATOM 1057 C C . VAL A 1 147 ? -6.443 -10.290 -3.833 1.00 97.50 147 VAL A C 1
ATOM 1059 O O . VAL A 1 147 ? -6.953 -9.593 -4.709 1.00 97.50 147 VAL A O 1
ATOM 1062 N N . ARG A 1 148 ? -6.937 -11.492 -3.491 1.00 96.50 148 ARG A N 1
ATOM 1063 C CA . ARG A 1 148 ? -8.108 -12.110 -4.148 1.00 96.50 148 ARG A CA 1
ATOM 1064 C C . ARG A 1 148 ? -9.361 -11.237 -4.068 1.00 96.50 148 ARG A C 1
ATOM 1066 O O . ARG A 1 148 ? -10.110 -11.165 -5.033 1.00 96.50 148 ARG A O 1
ATOM 1073 N N . GLY A 1 149 ? -9.567 -10.551 -2.946 1.00 96.00 149 GLY A N 1
ATOM 1074 C CA . GLY A 1 149 ? -10.690 -9.634 -2.752 1.00 96.00 149 GLY A CA 1
ATOM 1075 C C . GLY A 1 149 ? -10.488 -8.224 -3.320 1.00 96.00 149 GLY A C 1
ATOM 1076 O O . GLY A 1 149 ? -11.255 -7.325 -2.984 1.00 96.00 149 GLY A O 1
ATOM 1077 N N . GLY A 1 150 ? -9.460 -7.988 -4.144 1.00 96.12 150 GLY A N 1
ATOM 1078 C CA . GLY A 1 150 ? -9.255 -6.702 -4.820 1.00 96.12 150 GLY A CA 1
ATOM 1079 C C . GLY A 1 150 ? -8.600 -5.614 -3.960 1.00 96.12 150 GLY A C 1
ATOM 1080 O O . GLY A 1 150 ? -8.666 -4.427 -4.289 1.00 96.12 150 GLY A O 1
ATOM 1081 N N . GLY A 1 151 ? -7.931 -5.981 -2.864 1.00 96.81 151 GLY A N 1
ATOM 1082 C CA . GLY A 1 151 ? -7.201 -5.031 -2.017 1.00 96.81 151 GLY A CA 1
ATOM 1083 C C . GLY A 1 151 ? -6.090 -4.283 -2.765 1.00 96.81 151 GLY A C 1
ATOM 1084 O O . GLY A 1 151 ? -5.829 -3.117 -2.473 1.00 96.81 151 GLY A O 1
ATOM 1085 N N . ALA A 1 152 ? -5.501 -4.905 -3.791 1.00 96.44 152 ALA A N 1
ATOM 1086 C CA . ALA A 1 152 ? -4.475 -4.297 -4.637 1.00 96.44 152 ALA A CA 1
ATOM 1087 C C . ALA A 1 152 ? -4.951 -3.009 -5.339 1.00 96.44 152 ALA A C 1
ATOM 1089 O O . ALA A 1 152 ? -4.181 -2.055 -5.423 1.00 96.44 152 ALA A O 1
ATOM 1090 N N . ASN A 1 153 ? -6.226 -2.931 -5.742 1.00 96.31 153 ASN A N 1
ATOM 1091 C CA . ASN A 1 153 ? -6.807 -1.749 -6.397 1.00 96.31 153 ASN A CA 1
ATOM 1092 C C . ASN A 1 153 ? -6.773 -0.513 -5.476 1.00 96.31 153 ASN A C 1
ATOM 1094 O O . ASN A 1 153 ? -6.515 0.612 -5.903 1.00 96.31 153 ASN A O 1
ATOM 1098 N N . HIS A 1 154 ? -6.995 -0.727 -4.177 1.00 96.94 154 HIS A N 1
ATOM 1099 C CA . HIS A 1 154 ? -6.974 0.338 -3.174 1.00 96.94 154 HIS A CA 1
ATOM 1100 C C . HIS A 1 154 ? -5.549 0.830 -2.929 1.00 96.94 154 HIS A C 1
ATOM 1102 O O . HIS A 1 154 ? -5.304 2.036 -2.866 1.00 96.94 154 HIS A O 1
ATOM 1108 N N . LEU A 1 155 ? -4.596 -0.104 -2.849 1.00 97.75 155 LEU A N 1
ATOM 1109 C CA . LEU A 1 155 ? -3.180 0.222 -2.700 1.00 97.75 155 LEU A CA 1
ATOM 1110 C C . LEU A 1 155 ? -2.633 0.948 -3.929 1.00 97.75 155 LEU A C 1
ATOM 1112 O O . LEU A 1 155 ? -1.861 1.890 -3.772 1.00 97.75 155 LEU A O 1
ATOM 1116 N N . GLU A 1 156 ? -3.058 0.561 -5.131 1.00 97.19 156 GLU A N 1
ATOM 1117 C CA . GLU A 1 156 ? -2.714 1.252 -6.372 1.00 97.19 156 GLU A CA 1
ATOM 1118 C C . GLU A 1 156 ? -3.178 2.709 -6.341 1.00 97.19 156 GLU A C 1
ATOM 1120 O O . GLU A 1 156 ? -2.365 3.615 -6.533 1.00 97.19 156 GLU A O 1
ATOM 1125 N N . LYS A 1 157 ? -4.458 2.945 -6.024 1.00 97.12 157 LYS A N 1
ATOM 1126 C CA . LYS A 1 157 ? -5.013 4.296 -5.903 1.00 97.12 157 LYS A CA 1
ATOM 1127 C C . LYS A 1 157 ? -4.225 5.127 -4.892 1.00 97.12 157 LYS A C 1
ATOM 1129 O O . LYS A 1 157 ? -3.822 6.252 -5.182 1.00 97.12 157 LYS A O 1
ATOM 1134 N N . TRP A 1 158 ? -3.954 4.569 -3.712 1.00 97.94 158 TRP A N 1
ATOM 1135 C CA . TRP A 1 158 ? -3.187 5.269 -2.681 1.00 97.94 158 TRP A CA 1
ATOM 1136 C C . TRP A 1 158 ? -1.746 5.534 -3.100 1.00 97.94 158 TRP A C 1
ATOM 1138 O O . TRP A 1 158 ? -1.209 6.582 -2.748 1.00 97.94 158 TRP A O 1
ATOM 1148 N N . LEU A 1 159 ? -1.128 4.624 -3.854 1.00 97.94 159 LEU A N 1
ATOM 1149 C CA . LEU A 1 159 ? 0.210 4.810 -4.399 1.00 97.94 159 LEU A CA 1
ATOM 1150 C C . LEU A 1 159 ? 0.225 5.913 -5.450 1.00 97.94 159 LEU A C 1
ATOM 1152 O O . LEU A 1 159 ? 1.071 6.795 -5.363 1.00 97.94 159 LEU A O 1
ATOM 1156 N N . ALA A 1 160 ? -0.723 5.926 -6.384 1.00 97.00 160 ALA A N 1
ATOM 1157 C CA . ALA A 1 160 ? -0.838 6.986 -7.379 1.00 97.00 160 ALA A CA 1
ATOM 1158 C C . ALA A 1 160 ? -1.014 8.366 -6.717 1.00 97.00 160 ALA A C 1
ATOM 1160 O O . ALA A 1 160 ? -0.279 9.301 -7.039 1.00 97.00 160 ALA A O 1
ATOM 1161 N N . GLU A 1 161 ? -1.908 8.474 -5.727 1.00 96.56 161 GLU A N 1
ATOM 1162 C CA . GLU A 1 161 ? -2.113 9.697 -4.937 1.00 96.56 161 GLU A CA 1
ATOM 1163 C C . GLU A 1 161 ? -0.853 10.101 -4.148 1.00 96.56 161 GLU A C 1
ATOM 1165 O O . GLU A 1 161 ? -0.502 11.280 -4.075 1.00 96.56 161 GLU A O 1
ATOM 1170 N N . ALA A 1 162 ? -0.152 9.134 -3.549 1.00 96.88 162 ALA A N 1
ATOM 1171 C CA . ALA A 1 162 ? 1.069 9.381 -2.788 1.00 96.88 162 ALA A CA 1
ATOM 1172 C C . ALA A 1 162 ? 2.227 9.840 -3.682 1.00 96.88 162 ALA A C 1
ATOM 1174 O O . ALA A 1 162 ? 2.995 10.711 -3.274 1.00 96.88 162 ALA A O 1
ATOM 1175 N N . VAL A 1 163 ? 2.334 9.284 -4.891 1.00 96.44 163 VAL A N 1
ATOM 1176 C CA . VAL A 1 163 ? 3.324 9.681 -5.898 1.00 96.44 163 VAL A CA 1
ATOM 1177 C C . VAL A 1 163 ? 3.052 11.100 -6.379 1.00 96.44 163 VAL A C 1
ATOM 1179 O O . VAL A 1 163 ? 3.966 11.920 -6.374 1.00 96.44 163 VAL A O 1
ATOM 1182 N N . ALA A 1 164 ? 1.799 11.411 -6.725 1.00 95.00 164 ALA A N 1
ATOM 1183 C CA . ALA A 1 164 ? 1.400 12.752 -7.150 1.00 95.00 164 ALA A CA 1
ATOM 1184 C C . ALA A 1 164 ? 1.642 13.805 -6.055 1.00 95.00 164 ALA A C 1
ATOM 1186 O O . ALA A 1 164 ? 2.098 14.907 -6.338 1.00 95.00 164 ALA A O 1
ATOM 1187 N N . GLY A 1 165 ? 1.386 13.451 -4.792 1.00 95.75 165 GLY A N 1
ATOM 1188 C CA . GLY A 1 165 ? 1.619 14.321 -3.639 1.00 95.75 165 GLY A CA 1
ATOM 1189 C C . GLY A 1 165 ? 3.031 14.271 -3.044 1.00 95.75 165 GLY A C 1
ATOM 1190 O O . GLY A 1 165 ? 3.211 14.787 -1.943 1.00 95.75 165 GLY A O 1
ATOM 1191 N N . VAL A 1 166 ? 3.995 13.601 -3.691 1.00 95.56 166 VAL A N 1
ATOM 1192 C CA . VAL A 1 166 ? 5.391 13.434 -3.225 1.00 95.56 166 VAL A CA 1
ATOM 1193 C C . VAL A 1 166 ? 5.481 12.979 -1.752 1.00 95.56 166 VAL A C 1
ATOM 1195 O O . VAL A 1 166 ? 6.285 13.446 -0.943 1.00 95.56 166 VAL A O 1
ATOM 1198 N N . ARG A 1 167 ? 4.616 12.040 -1.352 1.00 96.06 167 ARG A N 1
ATOM 1199 C CA . ARG A 1 167 ? 4.505 11.553 0.033 1.00 96.06 167 ARG A CA 1
ATOM 1200 C C . ARG A 1 167 ? 5.496 10.422 0.306 1.00 96.06 167 ARG A C 1
ATOM 1202 O O . ARG A 1 167 ? 5.089 9.280 0.510 1.00 96.06 167 ARG A O 1
ATOM 1209 N N . GLN A 1 168 ? 6.783 10.762 0.361 1.00 96.25 168 GLN A N 1
ATOM 1210 C CA . GLN A 1 168 ? 7.927 9.854 0.571 1.00 96.25 168 GLN A CA 1
ATOM 1211 C C . GLN A 1 168 ? 7.632 8.685 1.528 1.00 96.25 168 GLN A C 1
ATOM 1213 O O . GLN A 1 168 ? 7.603 7.528 1.118 1.00 96.25 168 GLN A O 1
ATOM 1218 N N . ARG A 1 169 ? 7.304 8.982 2.794 1.00 96.31 169 ARG A N 1
ATOM 1219 C CA . ARG A 1 169 ? 7.064 7.959 3.832 1.00 96.31 169 ARG A CA 1
ATOM 1220 C C . ARG A 1 169 ? 5.917 7.004 3.494 1.00 96.31 169 ARG A C 1
ATOM 1222 O O . ARG A 1 169 ? 5.981 5.824 3.829 1.00 96.31 169 ARG A O 1
ATOM 1229 N N . LEU A 1 170 ? 4.856 7.514 2.867 1.00 97.06 170 LEU A N 1
ATOM 1230 C CA . LEU A 1 170 ? 3.699 6.703 2.497 1.00 97.06 170 LEU A CA 1
ATOM 1231 C C . LEU A 1 170 ? 4.038 5.787 1.317 1.00 97.06 170 LEU A C 1
ATOM 1233 O O . LEU A 1 170 ? 3.693 4.609 1.355 1.00 97.06 170 LEU A O 1
ATOM 1237 N N . VAL A 1 171 ? 4.763 6.306 0.320 1.00 98.12 171 VAL A N 1
ATOM 1238 C CA . VAL A 1 171 ? 5.263 5.514 -0.813 1.00 98.12 171 VAL A CA 1
ATOM 1239 C C . VAL A 1 171 ? 6.158 4.380 -0.318 1.00 98.12 171 VAL A C 1
ATOM 1241 O O . VAL A 1 171 ? 5.923 3.234 -0.686 1.00 98.12 171 VAL A O 1
ATOM 1244 N N . THR A 1 172 ? 7.110 4.650 0.580 1.00 97.81 172 THR A N 1
ATOM 1245 C CA . THR A 1 172 ? 7.967 3.606 1.168 1.00 97.81 172 THR A CA 1
ATOM 1246 C C . THR A 1 172 ? 7.145 2.499 1.834 1.00 97.81 172 THR A C 1
ATOM 1248 O O . THR A 1 172 ? 7.378 1.319 1.579 1.00 97.81 172 THR A O 1
ATOM 1251 N N . LYS A 1 173 ? 6.141 2.859 2.648 1.00 97.88 173 LYS A N 1
ATOM 1252 C CA . LYS A 1 173 ? 5.262 1.874 3.298 1.00 97.88 173 LYS A CA 1
ATOM 1253 C C . LYS A 1 173 ? 4.455 1.052 2.291 1.00 97.88 173 LYS A C 1
ATOM 1255 O O . LYS A 1 173 ? 4.310 -0.153 2.485 1.00 97.88 173 LYS A O 1
ATOM 1260 N N . LEU A 1 174 ? 3.947 1.687 1.234 1.00 98.44 174 LEU A N 1
ATOM 1261 C CA . LEU A 1 174 ? 3.198 1.021 0.167 1.00 98.44 174 LEU A CA 1
ATOM 1262 C C . LEU A 1 174 ? 4.069 0.024 -0.600 1.00 98.44 174 LEU A C 1
ATOM 1264 O O . LEU A 1 174 ? 3.650 -1.115 -0.775 1.00 98.44 174 LEU A O 1
ATOM 1268 N N . LEU A 1 175 ? 5.286 0.410 -0.996 1.00 98.25 175 LEU A N 1
ATOM 1269 C CA . LEU A 1 175 ? 6.216 -0.499 -1.677 1.00 98.25 175 LEU A CA 1
ATOM 1270 C C . LEU A 1 175 ? 6.576 -1.698 -0.789 1.00 98.25 175 LEU A C 1
ATOM 1272 O O . LEU A 1 175 ? 6.570 -2.830 -1.262 1.00 98.25 175 LEU A O 1
ATOM 1276 N N . ALA A 1 176 ? 6.799 -1.476 0.509 1.00 97.94 176 ALA A N 1
ATOM 1277 C CA . ALA A 1 176 ? 7.069 -2.557 1.456 1.00 97.94 176 ALA A CA 1
ATOM 1278 C C . ALA A 1 176 ? 5.876 -3.520 1.634 1.00 97.94 176 ALA A C 1
ATOM 1280 O O . ALA A 1 176 ? 6.077 -4.726 1.754 1.00 97.94 176 ALA A O 1
ATOM 1281 N N . VAL A 1 177 ? 4.632 -3.022 1.615 1.00 98.19 177 VAL A N 1
ATOM 1282 C CA . VAL A 1 177 ? 3.438 -3.889 1.606 1.00 98.19 177 VAL A CA 1
ATOM 1283 C C . VAL A 1 177 ? 3.358 -4.684 0.305 1.00 98.19 177 VAL A C 1
ATOM 1285 O O . VAL A 1 177 ? 3.193 -5.901 0.351 1.00 98.19 177 VAL A O 1
ATOM 1288 N N . LEU A 1 178 ? 3.506 -4.019 -0.845 1.00 97.88 178 LEU A N 1
ATOM 1289 C CA . LEU A 1 178 ? 3.429 -4.655 -2.164 1.00 97.88 178 LEU A CA 1
ATOM 1290 C C . LEU A 1 178 ? 4.489 -5.749 -2.345 1.00 97.88 178 LEU A C 1
ATOM 1292 O O . LEU A 1 178 ? 4.205 -6.750 -2.991 1.00 97.88 178 LEU A O 1
ATOM 1296 N N . ALA A 1 179 ? 5.664 -5.599 -1.730 1.00 96.75 179 ALA A N 1
ATOM 1297 C CA . ALA A 1 179 ? 6.720 -6.612 -1.743 1.00 96.75 179 ALA A CA 1
ATOM 1298 C C . ALA A 1 179 ? 6.366 -7.884 -0.959 1.00 96.75 179 ALA A C 1
ATOM 1300 O O . ALA A 1 179 ? 6.902 -8.947 -1.252 1.00 96.75 179 ALA A O 1
ATOM 1301 N N . ARG A 1 180 ? 5.465 -7.794 0.030 1.00 96.62 180 ARG A N 1
ATOM 1302 C CA . ARG A 1 180 ? 4.994 -8.951 0.811 1.00 96.62 180 ARG A CA 1
ATOM 1303 C C . ARG A 1 180 ? 3.742 -9.600 0.232 1.00 96.62 180 ARG A C 1
ATOM 1305 O O . ARG A 1 180 ? 3.426 -10.732 0.587 1.00 96.62 180 ARG A O 1
ATOM 1312 N N . MET A 1 181 ? 2.984 -8.874 -0.584 1.00 95.44 181 MET A N 1
ATOM 1313 C CA . MET A 1 181 ? 1.735 -9.386 -1.129 1.00 95.44 181 MET A CA 1
ATOM 1314 C C . MET A 1 181 ? 2.002 -10.374 -2.269 1.00 95.44 181 MET A C 1
ATOM 1316 O O . MET A 1 181 ? 2.801 -10.072 -3.156 1.00 95.44 181 MET A O 1
ATOM 1320 N N . PRO A 1 182 ? 1.295 -11.517 -2.310 1.00 94.25 182 PRO A N 1
ATOM 1321 C CA . PRO A 1 182 ? 1.365 -12.447 -3.431 1.00 94.25 182 PRO A CA 1
ATOM 1322 C C . PRO A 1 182 ? 0.559 -11.890 -4.615 1.00 94.25 182 PRO A C 1
ATOM 1324 O O . PRO A 1 182 ? -0.552 -12.333 -4.902 1.00 94.25 182 PRO A O 1
ATOM 1327 N N . ILE A 1 183 ? 1.091 -10.852 -5.261 1.00 94.31 183 ILE A N 1
ATOM 1328 C CA . ILE A 1 183 ? 0.489 -10.227 -6.440 1.00 94.31 183 ILE A CA 1
ATOM 1329 C C . ILE A 1 183 ? 0.494 -11.237 -7.590 1.00 94.31 183 ILE A C 1
ATOM 1331 O O . ILE A 1 183 ? 1.544 -11.763 -7.940 1.00 94.31 183 ILE A O 1
ATOM 1335 N N . THR A 1 184 ? -0.668 -11.503 -8.182 1.00 91.12 184 THR A N 1
ATOM 1336 C CA . THR A 1 184 ? -0.804 -12.423 -9.317 1.00 91.12 184 THR A CA 1
ATOM 1337 C C . THR A 1 184 ? -0.757 -11.675 -10.650 1.00 91.12 184 THR A C 1
ATOM 1339 O O . THR A 1 184 ? -0.979 -10.464 -10.728 1.00 91.12 184 THR A O 1
ATOM 1342 N N . LEU A 1 185 ? -0.550 -12.415 -11.740 1.00 90.50 185 LEU A N 1
ATOM 1343 C CA . LEU A 1 185 ? -0.614 -11.872 -13.100 1.00 90.50 185 LEU A CA 1
ATOM 1344 C C . LEU A 1 185 ? -1.978 -11.285 -13.447 1.00 90.50 185 LEU A C 1
ATOM 1346 O O . LEU A 1 185 ? -2.049 -10.258 -14.117 1.00 90.50 185 LEU A O 1
ATOM 1350 N N . SER A 1 186 ? -3.058 -11.914 -12.978 1.00 91.50 186 SER A N 1
ATOM 1351 C CA . SER A 1 186 ? -4.407 -11.376 -13.146 1.00 91.50 186 SER A CA 1
ATOM 1352 C C . SER A 1 186 ? -4.533 -10.001 -12.493 1.00 91.50 186 SER A C 1
ATOM 1354 O O . SER A 1 186 ? -5.016 -9.076 -13.139 1.00 91.50 186 SER A O 1
ATOM 1356 N N . THR A 1 187 ? -4.009 -9.834 -11.273 1.00 93.62 187 THR A N 1
ATOM 1357 C CA . THR A 1 187 ? -3.976 -8.538 -10.589 1.00 93.62 187 THR A CA 1
ATOM 1358 C C . THR A 1 187 ? -3.130 -7.520 -11.346 1.00 93.62 187 THR A C 1
ATOM 1360 O O . THR A 1 187 ? -3.588 -6.402 -11.547 1.00 93.62 187 THR A O 1
ATOM 1363 N N . LEU A 1 188 ? -1.928 -7.873 -11.814 1.00 93.12 188 LEU A N 1
ATOM 1364 C CA . LEU A 1 188 ? -1.080 -6.942 -12.579 1.00 93.12 188 LEU A CA 1
ATOM 1365 C C . LEU A 1 188 ? -1.709 -6.500 -13.903 1.00 93.12 188 LEU A C 1
ATOM 1367 O O . LEU A 1 188 ? -1.467 -5.379 -14.333 1.00 93.12 188 LEU A O 1
ATOM 1371 N N . ARG A 1 189 ? -2.498 -7.362 -14.551 1.00 91.75 189 ARG A N 1
ATOM 1372 C CA . ARG A 1 189 ? -3.212 -7.029 -15.793 1.00 91.75 189 ARG A CA 1
ATOM 1373 C C . ARG A 1 189 ? -4.447 -6.166 -15.544 1.00 91.75 189 ARG A C 1
ATOM 1375 O O . ARG A 1 189 ? -4.780 -5.347 -16.389 1.00 91.75 189 ARG A O 1
ATOM 1382 N N . SER A 1 190 ? -5.122 -6.350 -14.409 1.00 92.81 190 SER A N 1
ATOM 1383 C CA . SER A 1 190 ? -6.318 -5.579 -14.052 1.00 92.81 190 SER A CA 1
ATOM 1384 C C . SER A 1 190 ? -6.014 -4.250 -13.353 1.00 92.81 190 SER A C 1
ATOM 1386 O O . SER A 1 190 ? -6.940 -3.490 -13.089 1.00 92.81 190 SER A O 1
ATOM 1388 N N . THR A 1 191 ? -4.753 -3.995 -12.999 1.00 94.38 191 THR A N 1
ATOM 1389 C CA . THR A 1 191 ? -4.307 -2.813 -12.245 1.00 94.38 191 THR A CA 1
ATOM 1390 C C . THR A 1 191 ? -3.256 -2.030 -13.014 1.00 94.38 191 THR A C 1
ATOM 1392 O O . THR A 1 191 ? -2.521 -2.567 -13.839 1.00 94.38 191 THR A O 1
ATOM 1395 N N . GLU A 1 192 ? -3.104 -0.754 -12.677 1.00 93.94 192 GLU A N 1
ATOM 1396 C CA . GLU A 1 192 ? -2.024 0.091 -13.191 1.00 93.94 192 GLU A CA 1
ATOM 1397 C C . GLU A 1 192 ? -0.788 0.086 -12.275 1.00 93.94 192 GLU A C 1
ATOM 1399 O O . GLU A 1 192 ? 0.116 0.914 -12.430 1.00 93.94 192 GLU A O 1
ATOM 1404 N N . LEU A 1 193 ? -0.695 -0.871 -11.338 1.00 93.88 193 LEU A N 1
ATOM 1405 C CA . LEU A 1 193 ? 0.419 -1.002 -10.388 1.00 93.88 193 LEU A CA 1
ATOM 1406 C C . LEU A 1 193 ? 1.778 -1.016 -11.091 1.00 93.88 193 LEU A C 1
ATOM 1408 O O . LEU A 1 193 ? 2.682 -0.272 -10.702 1.00 93.88 193 LEU A O 1
ATOM 1412 N N . GLY A 1 194 ? 1.915 -1.803 -12.162 1.00 92.75 194 GLY A N 1
ATOM 1413 C CA . GLY A 1 194 ? 3.151 -1.873 -12.941 1.00 92.75 194 GLY A CA 1
ATOM 1414 C C . GLY A 1 194 ? 3.551 -0.517 -13.530 1.00 92.75 194 GLY A C 1
ATOM 1415 O O . GLY A 1 194 ? 4.723 -0.136 -13.469 1.00 92.75 194 GLY A O 1
ATOM 1416 N N . LYS A 1 195 ? 2.583 0.262 -14.034 1.00 93.25 195 LYS A N 1
ATOM 1417 C CA . LYS A 1 195 ? 2.841 1.597 -14.594 1.00 93.25 195 LYS A CA 1
ATOM 1418 C C . LYS A 1 195 ? 3.182 2.602 -13.493 1.00 93.25 195 LYS A C 1
ATOM 1420 O O . LYS A 1 195 ? 4.142 3.357 -13.642 1.00 93.25 195 LYS A O 1
ATOM 1425 N N . VAL A 1 196 ? 2.452 2.603 -12.374 1.00 95.69 196 VAL A N 1
ATOM 1426 C CA . VAL A 1 196 ? 2.696 3.509 -11.235 1.00 95.69 196 VAL A CA 1
ATOM 1427 C C . VAL A 1 196 ? 4.083 3.263 -10.625 1.00 95.69 196 VAL A C 1
ATOM 1429 O O . VAL A 1 196 ? 4.862 4.208 -10.479 1.00 95.69 196 VAL A O 1
ATOM 1432 N N . VAL A 1 197 ? 4.430 2.005 -10.330 1.00 95.69 197 VAL A N 1
ATOM 1433 C CA . VAL A 1 197 ? 5.753 1.634 -9.791 1.00 95.69 197 VAL A CA 1
ATOM 1434 C C . VAL A 1 197 ? 6.853 1.847 -10.837 1.00 95.69 197 VAL A C 1
ATOM 1436 O O . VAL A 1 197 ? 7.948 2.304 -10.511 1.00 95.69 197 VAL A O 1
ATOM 1439 N N . GLY A 1 198 ? 6.559 1.618 -12.119 1.00 93.38 198 GLY A N 1
ATOM 1440 C CA . GLY A 1 198 ? 7.466 1.932 -13.221 1.00 93.38 198 GLY A CA 1
ATOM 1441 C C . GLY A 1 198 ? 7.835 3.418 -13.294 1.00 93.38 198 GLY A C 1
ATOM 1442 O O . GLY A 1 198 ? 9.013 3.741 -13.455 1.00 93.38 198 GLY A O 1
ATOM 1443 N N . ARG A 1 199 ? 6.860 4.324 -13.116 1.00 92.50 199 ARG A N 1
ATOM 1444 C CA . ARG A 1 199 ? 7.089 5.782 -13.069 1.00 92.50 199 ARG A CA 1
ATOM 1445 C C . ARG A 1 199 ? 7.954 6.200 -11.881 1.00 92.50 199 ARG A C 1
ATOM 1447 O O . ARG A 1 199 ? 8.808 7.069 -12.037 1.00 92.50 199 ARG A O 1
ATOM 1454 N N . LEU A 1 200 ? 7.775 5.562 -10.722 1.00 94.06 200 LEU A N 1
ATOM 1455 C CA . LEU A 1 200 ? 8.557 5.847 -9.513 1.00 94.06 200 LEU A CA 1
ATOM 1456 C C . LEU A 1 200 ? 10.066 5.704 -9.730 1.00 94.06 200 LEU A C 1
ATOM 1458 O O . LEU A 1 200 ? 10.828 6.498 -9.201 1.00 94.06 200 LEU A O 1
ATOM 1462 N N . ARG A 1 201 ? 10.505 4.754 -10.562 1.00 92.81 201 ARG A N 1
ATOM 1463 C CA . ARG A 1 201 ? 11.934 4.497 -10.827 1.00 92.81 201 ARG A CA 1
ATOM 1464 C C . ARG A 1 201 ? 12.686 5.675 -11.454 1.00 92.81 201 ARG A C 1
ATOM 1466 O O . ARG A 1 201 ? 13.912 5.680 -11.420 1.00 92.81 201 ARG A O 1
ATOM 1473 N N . LYS A 1 202 ? 11.970 6.607 -12.089 1.00 89.81 202 LYS A N 1
ATOM 1474 C CA . LYS A 1 202 ? 12.537 7.757 -12.813 1.00 89.81 202 LYS A CA 1
ATOM 1475 C C . LYS A 1 202 ? 12.145 9.096 -12.183 1.00 89.81 202 LYS A C 1
ATOM 1477 O O . LYS A 1 202 ? 12.440 10.143 -12.749 1.00 89.81 202 LYS A O 1
ATOM 1482 N N . ASN A 1 203 ? 11.431 9.078 -11.060 1.00 92.44 203 ASN A N 1
ATOM 1483 C CA . ASN A 1 203 ? 10.892 10.290 -10.468 1.00 92.44 203 ASN A CA 1
ATOM 1484 C C . ASN A 1 203 ? 11.922 10.934 -9.532 1.00 92.44 203 ASN A C 1
ATOM 1486 O O . ASN A 1 203 ? 12.077 10.507 -8.396 1.00 92.44 203 ASN A O 1
ATOM 1490 N N . ALA A 1 204 ? 12.573 12.005 -9.985 1.00 94.50 204 ALA A N 1
ATOM 1491 C CA . ALA A 1 204 ? 13.624 12.697 -9.234 1.00 94.50 204 ALA A CA 1
ATOM 1492 C C . ALA A 1 204 ? 13.185 13.264 -7.866 1.00 94.50 204 ALA A C 1
ATOM 1494 O O . ALA A 1 204 ? 14.038 13.626 -7.062 1.00 94.50 204 ALA A O 1
ATOM 1495 N N . ALA A 1 205 ? 11.881 13.341 -7.582 1.00 95.81 205 ALA A N 1
ATOM 1496 C CA . ALA A 1 205 ? 11.372 13.815 -6.298 1.00 95.81 205 ALA A CA 1
ATOM 1497 C C . ALA A 1 205 ? 11.499 12.783 -5.158 1.00 95.81 205 ALA A C 1
ATOM 1499 O O . ALA A 1 205 ? 11.246 13.133 -4.003 1.00 95.81 205 ALA A O 1
ATOM 150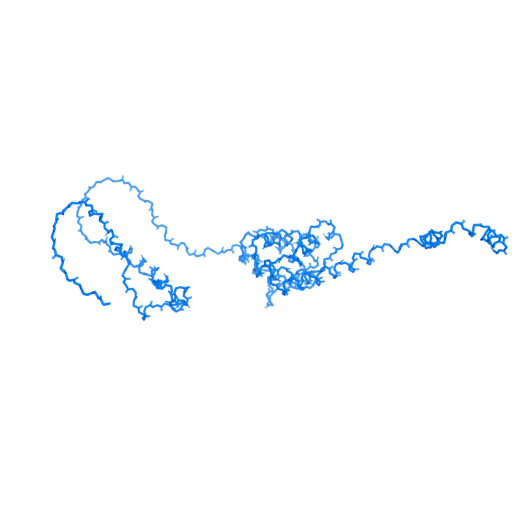0 N N . PHE A 1 206 ? 11.845 11.525 -5.466 1.00 96.75 206 PHE A N 1
ATOM 1501 C CA . PHE A 1 206 ? 11.942 10.431 -4.499 1.00 96.75 206 PHE A CA 1
ATOM 1502 C C . PHE A 1 206 ? 13.391 10.049 -4.166 1.00 96.75 206 PHE A C 1
ATOM 1504 O O . PHE A 1 206 ? 14.308 10.219 -4.965 1.00 96.75 206 PHE A O 1
ATOM 1511 N N . GLU A 1 207 ? 13.593 9.536 -2.949 1.00 96.31 207 GLU A N 1
ATOM 1512 C CA . GLU A 1 207 ? 14.914 9.106 -2.472 1.00 96.31 207 GLU A CA 1
ATOM 1513 C C . GLU A 1 207 ? 15.420 7.864 -3.235 1.00 96.31 207 GLU A C 1
ATOM 1515 O O . GLU A 1 207 ? 14.612 7.007 -3.620 1.00 96.31 207 GLU A O 1
ATOM 1520 N N . PRO A 1 208 ? 16.747 7.665 -3.374 1.00 95.88 208 PRO A N 1
ATOM 1521 C CA . PRO A 1 208 ? 17.316 6.506 -4.068 1.00 95.88 208 PRO A CA 1
ATOM 1522 C C . PRO A 1 208 ? 16.810 5.154 -3.543 1.00 95.88 208 PRO A C 1
ATOM 1524 O O . PRO A 1 208 ? 16.568 4.235 -4.325 1.00 95.88 208 PRO A O 1
ATOM 1527 N N . ALA A 1 209 ? 16.570 5.041 -2.233 1.00 95.81 209 ALA A N 1
ATOM 1528 C CA . ALA A 1 209 ? 16.029 3.829 -1.614 1.00 95.81 209 ALA A CA 1
ATOM 1529 C C . ALA A 1 209 ? 14.616 3.468 -2.122 1.00 95.81 209 ALA A C 1
ATOM 1531 O O . ALA A 1 209 ? 14.280 2.289 -2.270 1.00 95.81 209 ALA A O 1
ATOM 1532 N N . VAL A 1 210 ? 13.788 4.474 -2.429 1.00 97.25 210 VAL A N 1
ATOM 1533 C CA . VAL A 1 210 ? 12.456 4.277 -3.023 1.00 97.25 210 VAL A CA 1
ATOM 1534 C C . VAL A 1 210 ? 12.596 3.771 -4.457 1.00 97.25 210 VAL A C 1
ATOM 1536 O O . VAL A 1 210 ? 11.884 2.847 -4.852 1.00 97.25 210 VAL A O 1
ATOM 1539 N N . HIS A 1 211 ? 13.540 4.324 -5.223 1.00 97.44 211 HIS A N 1
ATOM 1540 C CA . HIS A 1 211 ? 13.817 3.865 -6.585 1.00 97.44 211 HIS A CA 1
ATOM 1541 C C . HIS A 1 211 ? 14.281 2.414 -6.608 1.00 97.44 211 HIS A C 1
ATOM 1543 O O . HIS A 1 211 ? 13.827 1.648 -7.456 1.00 97.44 211 HIS A O 1
ATOM 1549 N N . GLU A 1 212 ? 15.152 2.031 -5.678 1.00 97.00 212 GLU A N 1
ATOM 1550 C CA . GLU A 1 212 ? 15.665 0.668 -5.599 1.00 97.00 212 GLU A CA 1
ATOM 1551 C C . GLU A 1 212 ? 14.569 -0.332 -5.225 1.00 97.00 212 GLU A C 1
ATOM 1553 O O . GLU A 1 212 ? 14.389 -1.345 -5.901 1.00 97.00 212 GLU A O 1
ATOM 1558 N N . SER A 1 213 ? 13.727 0.025 -4.252 1.00 97.31 213 SER A N 1
ATOM 1559 C CA . SER A 1 213 ? 12.540 -0.765 -3.902 1.00 97.31 213 SER A CA 1
ATOM 1560 C C . SER A 1 213 ? 11.598 -0.940 -5.103 1.00 97.31 213 SER A C 1
ATOM 1562 O O . SER A 1 213 ? 11.125 -2.042 -5.377 1.00 97.31 213 SER A O 1
ATOM 1564 N N . ALA A 1 214 ? 11.359 0.130 -5.869 1.00 97.56 214 ALA A N 1
ATOM 1565 C CA . ALA A 1 214 ? 10.521 0.086 -7.065 1.00 97.56 214 ALA A CA 1
ATOM 1566 C C . ALA A 1 214 ? 11.144 -0.748 -8.202 1.00 97.56 214 ALA A C 1
ATOM 1568 O O . ALA A 1 214 ? 10.428 -1.467 -8.898 1.00 97.56 214 ALA A O 1
ATOM 1569 N N . LYS A 1 215 ? 12.468 -0.680 -8.406 1.00 97.06 215 LYS A N 1
ATOM 1570 C CA . LYS A 1 215 ? 13.180 -1.520 -9.385 1.00 97.06 215 LYS A CA 1
ATOM 1571 C C . LYS A 1 215 ? 13.069 -2.999 -9.030 1.00 97.06 215 LYS A C 1
ATOM 1573 O O . LYS A 1 215 ? 12.727 -3.782 -9.911 1.00 97.06 215 LYS A O 1
ATOM 1578 N N . SER A 1 216 ? 13.324 -3.351 -7.769 1.00 96.81 216 SER A N 1
ATOM 1579 C CA . SER A 1 216 ? 13.255 -4.729 -7.276 1.00 96.81 216 SER A CA 1
ATOM 1580 C C . SER A 1 216 ? 11.857 -5.325 -7.471 1.00 96.81 216 SER A C 1
ATOM 1582 O O . SER A 1 216 ? 11.713 -6.392 -8.065 1.00 96.81 216 SER A O 1
ATOM 1584 N N . LEU A 1 217 ? 10.809 -4.574 -7.111 1.00 96.50 217 LEU A N 1
ATOM 1585 C CA . LEU A 1 217 ? 9.418 -4.975 -7.352 1.00 96.50 217 LEU A CA 1
ATOM 1586 C C . LEU A 1 217 ? 9.113 -5.211 -8.833 1.00 96.50 217 LEU A C 1
ATOM 1588 O O . LEU A 1 217 ? 8.543 -6.237 -9.194 1.00 96.50 217 LEU A O 1
ATOM 1592 N N . VAL A 1 218 ? 9.513 -4.282 -9.706 1.00 95.31 218 VAL A N 1
ATOM 1593 C CA . VAL A 1 218 ? 9.293 -4.430 -11.152 1.00 95.31 218 VAL A CA 1
ATOM 1594 C C . VAL A 1 218 ? 10.055 -5.631 -11.708 1.00 95.31 218 VAL A C 1
ATOM 1596 O O . VAL A 1 218 ? 9.522 -6.323 -12.568 1.00 95.31 218 VAL A O 1
ATOM 1599 N N . ALA A 1 219 ? 11.275 -5.897 -11.238 1.00 94.81 219 ALA A N 1
ATOM 1600 C CA . ALA A 1 219 ? 12.038 -7.072 -11.647 1.00 94.81 219 ALA A CA 1
ATOM 1601 C C . ALA A 1 219 ? 11.333 -8.374 -11.232 1.00 94.81 219 ALA A C 1
ATOM 1603 O O . ALA A 1 219 ? 11.150 -9.255 -12.069 1.00 94.81 219 ALA A O 1
ATOM 1604 N N . ALA A 1 220 ? 10.852 -8.459 -9.987 1.00 93.50 220 ALA A N 1
ATOM 1605 C CA . ALA A 1 220 ? 10.099 -9.614 -9.498 1.00 93.50 220 ALA A CA 1
ATOM 1606 C C . ALA A 1 220 ? 8.814 -9.859 -10.311 1.00 93.50 220 ALA A C 1
ATOM 1608 O O . ALA A 1 220 ? 8.518 -10.988 -10.697 1.00 93.50 220 ALA A O 1
ATOM 1609 N N . TRP A 1 221 ? 8.068 -8.798 -10.630 1.00 94.56 221 TRP A N 1
ATOM 1610 C CA . TRP A 1 221 ? 6.855 -8.907 -11.444 1.00 94.56 221 TRP A CA 1
ATOM 1611 C C . TRP A 1 221 ? 7.143 -9.258 -12.904 1.00 94.56 221 TRP A C 1
ATOM 1613 O O . TRP A 1 221 ? 6.372 -9.999 -13.504 1.00 94.56 221 TRP A O 1
ATOM 1623 N N . LYS A 1 222 ? 8.253 -8.778 -13.475 1.00 91.00 222 LYS A N 1
ATOM 1624 C CA . LYS A 1 222 ? 8.677 -9.159 -14.829 1.00 91.00 222 LYS A CA 1
ATOM 1625 C C . LYS A 1 222 ? 8.984 -10.645 -14.934 1.00 91.00 222 LYS A C 1
ATOM 1627 O O . LYS A 1 222 ? 8.438 -11.282 -15.819 1.00 91.00 222 LYS A O 1
ATOM 1632 N N . LEU A 1 223 ? 9.746 -11.204 -13.991 1.00 91.50 223 LEU A N 1
ATOM 1633 C CA . LEU A 1 223 ? 10.025 -12.646 -13.962 1.00 91.50 223 LEU A CA 1
ATOM 1634 C C . LEU A 1 223 ? 8.736 -13.476 -13.942 1.00 91.50 223 LEU A C 1
ATOM 1636 O O . LEU A 1 223 ? 8.641 -14.492 -14.621 1.00 91.50 223 LEU A O 1
ATOM 1640 N N . MET A 1 224 ? 7.722 -13.017 -13.207 1.00 89.75 224 MET A N 1
ATOM 1641 C CA . MET A 1 224 ? 6.409 -13.660 -13.179 1.00 89.75 224 MET A CA 1
ATOM 1642 C C . MET A 1 224 ? 5.679 -13.568 -14.527 1.00 89.75 224 MET A C 1
ATOM 1644 O O . MET A 1 224 ? 5.035 -14.530 -14.939 1.00 89.75 224 MET A O 1
ATOM 1648 N N . VAL A 1 225 ? 5.757 -12.419 -15.207 1.00 88.00 225 VAL A N 1
ATOM 1649 C CA . VAL A 1 225 ? 5.159 -12.220 -16.538 1.00 88.00 225 VAL A CA 1
ATOM 1650 C C . VAL A 1 225 ? 5.866 -13.086 -17.576 1.00 88.00 225 VAL A C 1
ATOM 1652 O O . VAL A 1 225 ? 5.190 -13.791 -18.322 1.00 88.00 225 VAL A O 1
ATOM 1655 N N . ASP A 1 226 ? 7.196 -13.095 -17.576 1.00 87.44 226 ASP A N 1
ATOM 1656 C CA . ASP A 1 226 ? 8.015 -13.852 -18.521 1.00 87.44 226 ASP A CA 1
ATOM 1657 C C . ASP A 1 226 ? 7.811 -15.365 -18.340 1.00 87.44 226 ASP A C 1
ATOM 1659 O O . ASP A 1 226 ? 7.623 -16.078 -19.320 1.00 87.44 226 ASP A O 1
ATOM 1663 N N . ALA A 1 227 ? 7.716 -15.849 -17.095 1.00 86.06 227 ALA A N 1
ATOM 1664 C CA . ALA A 1 227 ? 7.403 -17.250 -16.793 1.00 86.06 227 ALA A CA 1
ATOM 1665 C C . ALA A 1 227 ? 5.996 -17.690 -17.245 1.00 86.06 227 ALA A C 1
ATOM 1667 O O . ALA A 1 227 ? 5.718 -18.883 -17.326 1.00 86.06 227 ALA A O 1
ATOM 1668 N N . SER A 1 228 ? 5.094 -16.740 -17.512 1.00 78.19 228 SER A N 1
ATOM 1669 C CA . SER A 1 228 ? 3.735 -17.013 -17.997 1.00 78.19 228 SER A CA 1
ATOM 1670 C C . SER A 1 228 ? 3.564 -16.864 -19.502 1.00 78.19 228 SER A C 1
ATOM 1672 O O . SER A 1 228 ? 2.491 -17.176 -20.024 1.00 78.19 228 SER A O 1
ATOM 1674 N N . ALA A 1 229 ? 4.586 -16.358 -20.196 1.00 72.75 229 ALA A N 1
ATOM 1675 C CA . ALA A 1 229 ? 4.595 -16.368 -21.644 1.00 72.75 229 ALA A CA 1
ATOM 1676 C C . ALA A 1 229 ? 4.771 -17.825 -22.105 1.00 72.75 229 ALA A C 1
ATOM 1678 O O . ALA A 1 229 ? 5.668 -18.509 -21.605 1.00 72.75 229 ALA A O 1
ATOM 1679 N N . PRO A 1 230 ? 3.930 -18.334 -23.024 1.00 65.31 230 PRO A N 1
ATOM 1680 C CA . PRO A 1 230 ? 4.202 -19.629 -23.629 1.00 65.31 230 PRO A CA 1
ATOM 1681 C C . PRO A 1 230 ? 5.605 -19.587 -24.257 1.00 65.31 230 PRO A C 1
ATOM 1683 O O . PRO A 1 230 ? 5.970 -18.546 -24.819 1.00 65.31 230 PRO A O 1
ATOM 1686 N N . PRO A 1 231 ? 6.405 -20.668 -24.160 1.00 57.38 231 PRO A N 1
ATOM 1687 C CA . PRO A 1 231 ? 7.671 -20.729 -24.876 1.00 57.38 231 PRO A CA 1
ATOM 1688 C C . PRO A 1 231 ? 7.370 -20.436 -26.343 1.00 57.38 231 PRO A C 1
ATOM 1690 O O . PRO A 1 231 ? 6.447 -21.026 -26.909 1.00 57.38 231 PRO A O 1
ATOM 1693 N N . ALA A 1 232 ? 8.079 -19.459 -26.914 1.00 58.06 232 ALA A N 1
ATOM 1694 C CA . ALA A 1 232 ? 7.871 -19.052 -28.296 1.00 58.06 232 ALA A CA 1
ATOM 1695 C C . ALA A 1 232 ? 7.818 -20.308 -29.183 1.00 58.06 232 ALA A C 1
ATOM 1697 O O . ALA A 1 232 ? 8.691 -21.172 -29.034 1.00 58.06 232 ALA A O 1
ATOM 1698 N N . PRO A 1 233 ? 6.808 -20.465 -30.060 1.00 53.56 233 PRO A N 1
ATOM 1699 C CA . PRO A 1 233 ? 6.810 -21.581 -30.988 1.00 53.56 233 PRO A CA 1
ATOM 1700 C C . PRO A 1 233 ? 8.114 -21.531 -31.793 1.00 53.56 233 PRO A C 1
ATOM 1702 O O . PRO A 1 233 ? 8.495 -20.491 -32.326 1.00 53.56 233 PRO A O 1
ATOM 1705 N N . TYR A 1 234 ? 8.798 -22.671 -31.840 1.00 52.12 234 TYR A N 1
ATOM 1706 C CA . TYR A 1 234 ? 10.128 -22.929 -32.409 1.00 52.12 234 TYR A CA 1
ATOM 1707 C C . TYR A 1 234 ? 10.275 -22.605 -33.918 1.00 52.12 234 TYR A C 1
ATOM 1709 O O . TYR A 1 234 ? 11.272 -22.954 -34.539 1.00 52.12 234 TYR A O 1
ATOM 1717 N N . VAL A 1 235 ? 9.314 -21.925 -34.545 1.00 53.22 235 VAL A N 1
ATOM 1718 C CA . VAL A 1 235 ? 9.291 -21.720 -36.002 1.00 53.22 235 VAL A CA 1
ATOM 1719 C C . VAL A 1 235 ? 10.118 -20.501 -36.449 1.00 53.22 235 VAL A C 1
ATOM 1721 O O . VAL A 1 235 ? 10.541 -20.439 -37.596 1.00 53.22 235 VAL A O 1
ATOM 1724 N N . ASP A 1 236 ? 10.479 -19.586 -35.546 1.00 51.34 236 ASP A N 1
ATOM 1725 C CA . ASP A 1 236 ? 11.191 -18.349 -35.920 1.00 51.34 236 ASP A CA 1
ATOM 1726 C C . ASP A 1 236 ? 12.729 -18.441 -35.932 1.00 51.34 236 ASP A C 1
ATOM 1728 O O . ASP A 1 236 ? 13.412 -17.467 -36.263 1.00 51.34 236 ASP A O 1
ATOM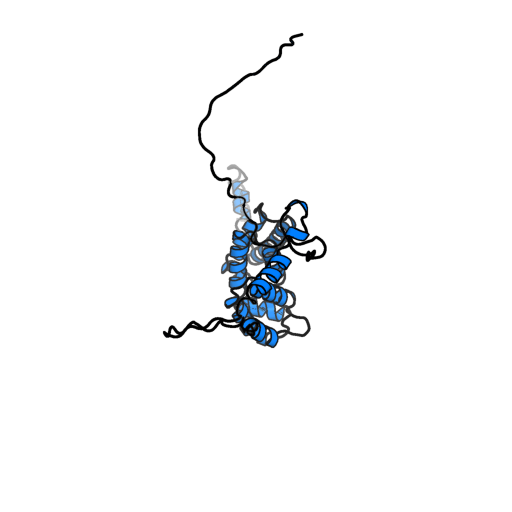 1732 N N . ILE A 1 237 ? 13.320 -19.592 -35.587 1.00 51.75 237 ILE A N 1
ATOM 1733 C CA . ILE A 1 237 ? 14.786 -19.749 -35.650 1.00 51.75 237 ILE A CA 1
ATOM 1734 C C . ILE A 1 237 ? 15.245 -20.044 -37.085 1.00 51.75 237 ILE A C 1
ATOM 1736 O O . ILE A 1 237 ? 16.323 -19.597 -37.468 1.00 51.75 237 ILE A O 1
ATOM 1740 N N . ILE A 1 238 ? 14.423 -20.697 -37.915 1.00 51.59 238 ILE A N 1
ATOM 1741 C CA . ILE A 1 238 ? 14.789 -20.991 -39.311 1.00 51.59 238 ILE A CA 1
ATOM 1742 C C . ILE A 1 238 ? 14.570 -19.763 -40.217 1.00 51.59 238 ILE A C 1
ATOM 1744 O O . ILE A 1 238 ? 15.446 -19.452 -41.022 1.00 51.59 238 ILE A O 1
ATOM 1748 N N . GLU A 1 239 ? 13.498 -18.977 -40.038 1.00 43.31 239 GLU A N 1
ATOM 1749 C CA . GLU A 1 239 ? 13.276 -17.766 -40.858 1.00 43.31 239 GLU A CA 1
ATOM 1750 C C . GLU A 1 239 ? 14.268 -16.630 -40.556 1.00 43.31 239 GLU A C 1
ATOM 1752 O O . GLU A 1 239 ? 14.705 -15.923 -41.472 1.00 43.31 239 GLU A O 1
ATOM 1757 N N . ARG A 1 240 ? 14.718 -16.487 -39.300 1.00 47.66 240 ARG A N 1
ATOM 1758 C CA . ARG A 1 240 ? 15.769 -15.514 -38.953 1.00 47.66 240 ARG A CA 1
ATOM 1759 C C . ARG A 1 240 ? 17.171 -15.942 -39.377 1.00 47.66 240 ARG A C 1
ATOM 1761 O O . ARG A 1 240 ? 17.989 -15.065 -39.648 1.00 47.66 240 ARG A O 1
ATOM 1768 N N . PHE A 1 241 ? 17.450 -17.243 -39.492 1.00 47.09 241 PHE A N 1
ATOM 1769 C CA . PHE A 1 241 ? 18.717 -17.714 -40.062 1.00 47.09 241 PHE A CA 1
ATOM 1770 C C . PHE A 1 241 ? 18.730 -17.589 -41.596 1.00 47.09 241 PHE A C 1
ATOM 1772 O O . PHE A 1 241 ? 19.752 -17.215 -42.168 1.00 47.09 241 PHE A O 1
ATOM 1779 N N . CYS A 1 242 ? 17.583 -17.779 -42.262 1.00 47.22 242 CYS A N 1
ATOM 1780 C CA . CYS A 1 242 ? 17.451 -17.591 -43.713 1.00 47.22 242 CYS A CA 1
ATOM 1781 C C . CYS A 1 242 ? 17.437 -16.121 -44.164 1.00 47.22 242 CYS A C 1
ATOM 1783 O O . CYS A 1 242 ? 17.851 -15.843 -45.284 1.00 47.22 242 CYS A O 1
ATOM 1785 N N . SER A 1 243 ? 17.036 -15.170 -43.314 1.00 47.12 243 SER A N 1
ATOM 1786 C CA . SER A 1 243 ? 17.102 -13.734 -43.649 1.00 47.12 243 SER A CA 1
ATOM 1787 C C . SER A 1 243 ? 18.479 -13.094 -43.403 1.00 47.12 243 SER A C 1
ATOM 1789 O O . SER A 1 243 ? 18.726 -11.983 -43.865 1.00 47.12 243 SER A O 1
ATOM 1791 N N . SER A 1 244 ? 19.391 -13.776 -42.695 1.00 48.22 244 SER A N 1
ATOM 1792 C CA . SER A 1 244 ? 20.745 -13.271 -42.398 1.00 48.22 244 SER A CA 1
ATOM 1793 C C . SER A 1 244 ? 21.831 -13.794 -43.347 1.00 48.22 244 SER A C 1
ATOM 1795 O O . SER A 1 244 ? 22.960 -13.303 -43.305 1.00 48.22 244 SER A O 1
ATOM 1797 N N . ILE A 1 245 ? 21.517 -14.767 -44.205 1.00 50.38 245 ILE A N 1
ATOM 1798 C CA . ILE A 1 245 ? 22.413 -15.240 -45.263 1.00 50.38 245 ILE A CA 1
ATOM 1799 C C . ILE A 1 245 ? 21.837 -14.714 -46.576 1.00 50.38 245 ILE A C 1
ATOM 1801 O O . ILE A 1 245 ? 20.786 -15.159 -47.024 1.00 50.38 245 ILE A O 1
ATOM 1805 N N . GLY A 1 246 ? 22.505 -13.712 -47.153 1.00 41.09 246 GLY A N 1
ATOM 1806 C CA . GLY A 1 246 ? 22.118 -13.080 -48.414 1.00 41.09 246 GLY A CA 1
ATOM 1807 C C . GLY A 1 246 ? 21.823 -14.081 -49.538 1.00 41.09 246 GLY A C 1
ATOM 1808 O O . GLY A 1 246 ? 22.260 -15.229 -49.498 1.00 41.09 246 GLY A O 1
ATOM 1809 N N . ALA A 1 247 ? 21.078 -13.608 -50.539 1.00 47.81 247 ALA A N 1
ATOM 1810 C CA . ALA A 1 247 ? 20.417 -14.324 -51.637 1.00 47.81 247 ALA A CA 1
ATOM 1811 C C . ALA A 1 247 ? 21.310 -15.177 -52.581 1.00 47.81 247 ALA A C 1
ATOM 1813 O O . ALA A 1 247 ? 21.201 -15.075 -53.799 1.00 47.81 247 ALA A O 1
ATOM 1814 N N . GLY A 1 248 ? 22.180 -16.038 -52.046 1.00 49.03 248 GLY A N 1
ATOM 1815 C CA . GLY A 1 248 ? 23.121 -16.869 -52.805 1.00 49.03 248 GLY A CA 1
ATOM 1816 C C . GLY A 1 248 ? 23.077 -18.375 -52.515 1.00 49.03 248 GLY A C 1
ATOM 1817 O O . GLY A 1 248 ? 23.712 -19.125 -53.244 1.00 49.03 248 GLY A O 1
ATOM 1818 N N . CYS A 1 249 ? 22.325 -18.851 -51.514 1.00 48.56 249 CYS A N 1
ATOM 1819 C CA . CYS A 1 249 ? 22.333 -20.275 -51.117 1.00 48.56 249 CYS A CA 1
ATOM 1820 C C . CYS A 1 249 ? 20.985 -21.004 -51.259 1.00 48.56 249 CYS A C 1
ATOM 1822 O O . CYS A 1 249 ? 20.769 -22.044 -50.639 1.00 48.56 249 CYS A O 1
ATOM 1824 N N . PHE A 1 250 ? 20.069 -20.511 -52.097 1.00 47.50 250 PHE A N 1
ATOM 1825 C CA . PHE A 1 250 ? 18.758 -21.153 -52.273 1.00 47.50 250 PHE A CA 1
ATOM 1826 C C . PHE A 1 250 ? 18.807 -22.482 -53.054 1.00 47.50 250 PHE A C 1
ATOM 1828 O O . PHE A 1 250 ? 17.875 -23.275 -52.973 1.00 47.50 250 PHE A O 1
ATOM 1835 N N . ALA A 1 251 ? 19.897 -22.770 -53.774 1.00 48.59 251 ALA A N 1
ATOM 1836 C CA . ALA A 1 251 ? 19.986 -23.964 -54.618 1.00 48.59 251 ALA A CA 1
ATOM 1837 C C . ALA A 1 251 ? 20.463 -25.236 -53.888 1.00 48.59 251 ALA A C 1
ATOM 1839 O O . ALA A 1 251 ? 20.308 -26.325 -54.433 1.00 48.59 251 ALA A O 1
ATOM 1840 N N . GLN A 1 252 ? 21.024 -25.136 -52.674 1.00 48.34 252 GLN A N 1
ATOM 1841 C CA . GLN A 1 252 ? 21.708 -26.277 -52.038 1.00 48.34 252 GLN A CA 1
ATOM 1842 C C . GLN A 1 252 ? 20.981 -26.876 -50.821 1.00 48.34 252 GLN A C 1
ATOM 1844 O O . GLN A 1 252 ? 21.267 -28.010 -50.452 1.00 48.34 252 GLN A O 1
ATOM 1849 N N . CYS A 1 253 ? 19.972 -26.196 -50.258 1.00 43.31 253 CYS A N 1
ATOM 1850 C CA . CYS A 1 253 ? 19.139 -26.763 -49.183 1.00 43.31 253 CYS A CA 1
ATOM 1851 C C . CYS A 1 253 ? 17.988 -27.655 -49.686 1.00 43.31 253 CYS A C 1
ATOM 1853 O O . CYS A 1 253 ? 17.544 -28.539 -48.957 1.00 43.31 253 CYS A O 1
ATOM 1855 N N . ALA A 1 254 ? 17.517 -27.485 -50.927 1.00 45.69 254 ALA A N 1
ATOM 1856 C CA . ALA A 1 254 ? 16.397 -28.278 -51.449 1.00 45.69 254 ALA A CA 1
ATOM 1857 C C . ALA A 1 254 ? 16.749 -29.763 -51.692 1.00 45.69 254 ALA A C 1
ATOM 1859 O O . ALA A 1 254 ? 15.857 -30.608 -51.703 1.00 45.69 254 ALA A O 1
ATOM 1860 N N . ALA A 1 255 ? 18.038 -30.098 -51.834 1.00 45.91 255 ALA A N 1
ATOM 1861 C CA . ALA A 1 255 ? 18.495 -31.468 -52.081 1.00 45.91 255 ALA A CA 1
ATOM 1862 C C . ALA A 1 255 ? 18.621 -32.330 -50.807 1.00 45.91 255 ALA A C 1
ATOM 1864 O O . ALA A 1 255 ? 18.714 -33.550 -50.907 1.00 45.91 255 ALA A O 1
ATOM 1865 N N . TRP A 1 256 ? 18.613 -31.730 -49.609 1.00 45.75 256 TRP A N 1
ATOM 1866 C CA . TRP A 1 256 ? 18.778 -32.486 -48.358 1.00 45.75 256 TRP A CA 1
ATOM 1867 C C . TRP A 1 256 ? 17.443 -32.931 -47.736 1.00 45.75 256 TRP A C 1
ATOM 1869 O O . TRP A 1 256 ? 17.392 -33.970 -47.088 1.00 45.75 256 TRP A O 1
ATOM 1879 N N . CYS A 1 257 ? 16.337 -32.228 -48.014 1.00 46.97 257 CYS A N 1
ATOM 1880 C CA . CYS A 1 257 ? 15.003 -32.569 -47.490 1.00 46.97 257 CYS A CA 1
ATOM 1881 C C . CYS A 1 257 ? 14.259 -33.686 -48.248 1.00 46.97 257 CYS A C 1
ATOM 1883 O O . CYS A 1 257 ? 13.141 -34.018 -47.872 1.00 46.97 257 CYS A O 1
ATOM 1885 N N . THR A 1 258 ? 14.822 -34.261 -49.315 1.00 50.78 258 THR A N 1
ATOM 1886 C CA . THR A 1 258 ? 14.177 -35.362 -50.066 1.00 50.78 258 THR A CA 1
ATOM 1887 C C . THR A 1 258 ? 14.770 -36.744 -49.793 1.00 50.78 258 THR A C 1
ATOM 1889 O O . THR A 1 258 ? 14.289 -37.715 -50.370 1.00 50.78 258 THR A O 1
ATOM 1892 N N . THR A 1 259 ? 15.770 -36.866 -48.909 1.00 49.16 259 THR A N 1
ATOM 1893 C CA . THR A 1 259 ? 16.466 -38.153 -48.689 1.00 49.16 259 THR A CA 1
ATOM 1894 C C . THR A 1 259 ? 16.549 -38.605 -47.224 1.00 49.16 259 THR A C 1
ATOM 1896 O O . THR A 1 259 ? 17.258 -39.567 -46.946 1.00 49.16 259 THR A O 1
ATOM 1899 N N . HIS A 1 260 ? 15.826 -37.981 -46.287 1.00 43.03 260 HIS A N 1
ATOM 1900 C CA . HIS A 1 260 ? 15.700 -38.482 -44.911 1.00 43.03 260 HIS A CA 1
ATOM 1901 C C . HIS A 1 260 ? 14.333 -38.187 -44.301 1.00 43.03 260 HIS A C 1
ATOM 1903 O O . HIS A 1 260 ? 13.864 -37.037 -44.446 1.00 43.03 260 HIS A O 1
#